Protein AF-A0A816IQQ2-F1 (afdb_monomer)

Organism: Brassica napus (NCBI:txid3708)

InterPro domains:
  IPR036388 Winged helix-like DNA-binding domain superfamily [G3DSA:1.10.10.10] (5-96)

Solvent-accessible surface area (backbone atoms only — not comparable to full-atom values): 14042 Å² total; per-residue (Å²): 132,63,56,65,66,45,49,81,72,44,55,70,71,54,43,52,55,51,39,57,53,39,51,54,67,79,79,44,77,40,50,39,48,59,54,34,60,49,44,29,69,76,68,70,42,55,68,69,57,44,50,50,48,53,51,50,40,30,76,53,64,54,33,44,78,42,81,36,79,88,59,98,82,63,94,53,90,44,68,38,28,30,35,35,45,52,62,68,52,33,52,50,24,43,53,55,40,53,67,73,32,91,49,75,93,70,32,65,52,43,85,41,78,31,52,68,64,53,62,60,80,91,57,68,68,76,92,74,94,59,86,36,57,35,41,37,20,39,39,82,40,34,37,33,38,41,35,55,46,64,56,45,66,54,62,61,48,62,32,71,45,53,64,31,27,36,42,37,41,39,45,75,33,95,62,57,18,38,50,40,59,54,64,35,61,36,60,24,81,47,29,26,35,43,34,40,27,28,28,29,40,50,51,82,48,52,80,62,48,70,40,91,52,53,78,43,63,44,70,39,79,52,47,74,49,74,71,78,86,62,49,72,74,46,63,77,71,65,60,84,71,81,80,78,80,77,79,79,127

Mean predicted aligned error: 10.33 Å

pLDDT: mean 75.27, std 18.59, range [23.41, 93.81]

Radius of gyration: 18.32 Å; Cα contacts (8 Å, |Δi|>4): 413; chains: 1; bounding box: 42×44×54 Å

Sequence (249 aa):
MDSIQSFDALPHNLSECFLDMGSFLKDQKIIASTINDLWSELHGKEKNICMNYLQELASHNLLKLLPLGKNKYEDGFFNEFLVTQDNISREFAIHQCEKESLSILQRKRLNLDIQENKFPNWCLNQTQPVTLNAYLFSISISTVLNLSSSTYALPNFIATMEKLKVVMIINHGFELTKLTNLSCLSLLPNLRRIRFEKVSITLYDIPKIHLKYLKKLSLWLCHVDGVPNELEDLEVMFLKLYRVYRKSK

Structure (mmCIF, N/CA/C/O backbone):
data_AF-A0A816IQQ2-F1
#
_entry.id   AF-A0A816IQQ2-F1
#
loop_
_atom_site.group_PDB
_atom_site.id
_atom_site.type_symbol
_atom_site.label_atom_id
_atom_site.label_alt_id
_atom_site.label_comp_id
_atom_site.label_asym_id
_atom_site.label_entity_id
_atom_site.label_seq_id
_atom_site.pdbx_PDB_ins_code
_atom_site.Cartn_x
_atom_site.Cartn_y
_atom_site.Cartn_z
_atom_site.occupancy
_atom_site.B_iso_or_equiv
_atom_site.auth_seq_id
_atom_site.auth_comp_id
_atom_site.auth_asym_id
_atom_site.auth_atom_id
_atom_site.pdbx_PDB_model_num
ATOM 1 N N . MET A 1 1 ? 22.367 7.405 -14.568 1.00 43.22 1 MET A N 1
ATOM 2 C CA . MET A 1 1 ? 21.699 7.890 -15.796 1.00 43.22 1 MET A CA 1
ATOM 3 C C . MET A 1 1 ? 20.842 6.798 -16.448 1.00 43.22 1 MET A C 1
ATOM 5 O O . MET A 1 1 ? 20.142 7.102 -17.402 1.00 43.22 1 MET A O 1
ATOM 9 N N . ASP A 1 2 ? 20.807 5.579 -15.888 1.00 61.12 2 ASP A N 1
ATOM 10 C CA . ASP A 1 2 ? 20.335 4.382 -16.605 1.00 61.12 2 ASP A CA 1
ATOM 11 C C . ASP A 1 2 ? 18.865 3.998 -16.345 1.00 61.12 2 ASP A C 1
ATOM 13 O O . ASP A 1 2 ? 18.251 3.329 -17.170 1.00 61.12 2 ASP A O 1
ATOM 17 N N . SER A 1 3 ? 18.254 4.442 -15.240 1.00 56.88 3 SER A N 1
ATOM 18 C CA . SER A 1 3 ? 16.872 4.063 -14.888 1.00 56.88 3 SER A CA 1
ATOM 19 C C . SER A 1 3 ? 15.807 4.690 -15.796 1.00 56.88 3 SER A C 1
ATOM 21 O O . SER A 1 3 ? 14.788 4.063 -16.069 1.00 56.88 3 SER A O 1
ATOM 23 N N . ILE A 1 4 ? 16.051 5.902 -16.307 1.00 60.97 4 ILE A N 1
ATOM 24 C CA . ILE A 1 4 ? 15.094 6.630 -17.157 1.00 60.97 4 ILE A CA 1
ATOM 25 C C . ILE A 1 4 ? 15.015 5.998 -18.555 1.00 60.97 4 ILE A C 1
ATOM 27 O O . ILE A 1 4 ? 13.919 5.733 -19.034 1.00 60.97 4 ILE A O 1
ATOM 31 N N . GLN A 1 5 ? 16.157 5.671 -19.175 1.00 62.34 5 GLN A N 1
ATOM 32 C CA . GLN A 1 5 ? 16.177 4.960 -20.464 1.00 62.34 5 GLN A CA 1
ATOM 33 C C . GLN A 1 5 ? 15.576 3.552 -20.357 1.00 62.34 5 GLN A C 1
ATOM 35 O O . GLN A 1 5 ? 14.948 3.071 -21.296 1.00 62.34 5 GLN A O 1
ATOM 40 N N . SER A 1 6 ? 15.739 2.908 -19.198 1.00 71.62 6 SER A N 1
ATOM 41 C CA . SER A 1 6 ? 15.136 1.607 -18.906 1.00 71.62 6 SER A CA 1
ATOM 42 C C . SER A 1 6 ? 13.602 1.670 -18.877 1.00 71.62 6 SER A C 1
ATOM 44 O O . SER A 1 6 ? 12.959 0.728 -19.328 1.00 71.62 6 SER A O 1
ATOM 46 N N . PHE A 1 7 ? 13.009 2.778 -18.408 1.00 83.69 7 PHE A N 1
ATOM 47 C CA . PHE A 1 7 ? 11.552 2.935 -18.305 1.00 83.69 7 PHE A CA 1
ATOM 48 C C . PHE A 1 7 ? 10.850 3.059 -19.664 1.00 83.69 7 PHE A C 1
ATOM 50 O O . PHE A 1 7 ? 9.833 2.402 -19.881 1.00 83.69 7 PHE A O 1
ATOM 57 N N . ASP A 1 8 ? 11.387 3.861 -20.586 1.00 82.94 8 ASP A N 1
ATOM 58 C CA . ASP A 1 8 ? 10.757 4.097 -21.898 1.00 82.94 8 ASP A CA 1
ATOM 59 C C . ASP A 1 8 ? 10.714 2.830 -22.772 1.00 82.94 8 ASP A C 1
ATOM 61 O O . ASP A 1 8 ? 9.902 2.725 -23.692 1.00 82.94 8 ASP A O 1
ATOM 65 N N . ALA A 1 9 ? 11.571 1.849 -22.473 1.00 87.31 9 ALA A N 1
ATOM 66 C CA . ALA A 1 9 ? 11.609 0.553 -23.141 1.00 87.31 9 ALA A CA 1
ATOM 67 C C . ALA A 1 9 ? 10.644 -0.486 -22.536 1.00 87.31 9 ALA A C 1
ATOM 69 O O . ALA A 1 9 ? 10.501 -1.577 -23.095 1.00 87.31 9 ALA A O 1
ATOM 70 N N . LEU A 1 10 ? 9.995 -0.192 -21.401 1.00 91.06 10 LEU A N 1
ATOM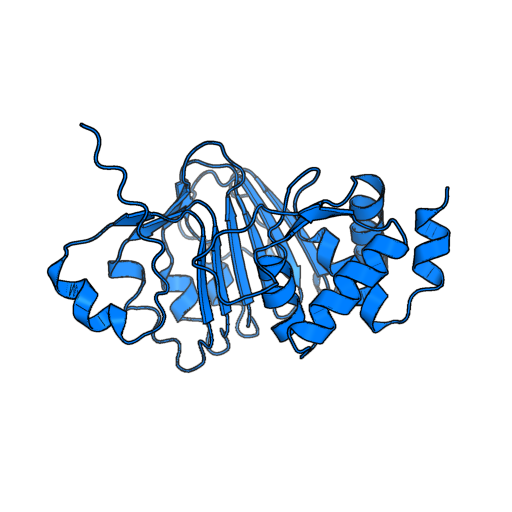 71 C CA . LEU A 1 10 ? 9.130 -1.161 -20.729 1.00 91.06 10 LEU A CA 1
ATOM 72 C C . LEU A 1 10 ? 7.816 -1.367 -21.494 1.00 91.06 10 LEU A C 1
ATOM 74 O O . LEU A 1 10 ? 7.194 -0.406 -21.957 1.00 91.06 10 LEU A O 1
ATOM 78 N N . PRO A 1 11 ? 7.295 -2.605 -21.535 1.00 92.69 11 PRO A N 1
ATOM 79 C CA . PRO A 1 11 ? 5.921 -2.848 -21.943 1.00 92.69 11 PRO A CA 1
ATOM 80 C C . PRO A 1 11 ? 4.934 -2.066 -21.067 1.00 92.69 11 PRO A C 1
ATOM 82 O O . PRO A 1 11 ? 5.102 -1.989 -19.851 1.00 92.69 11 PRO A O 1
ATOM 85 N N . HIS A 1 12 ? 3.836 -1.590 -21.660 1.00 90.50 12 HIS A N 1
ATOM 86 C CA . HIS A 1 12 ? 2.826 -0.768 -20.974 1.00 90.50 12 HIS A CA 1
ATOM 87 C C . HIS A 1 12 ? 2.345 -1.344 -19.624 1.00 90.50 12 HIS A C 1
ATOM 89 O O . HIS A 1 12 ? 2.154 -0.621 -18.653 1.00 90.50 12 HIS A O 1
ATOM 95 N N . ASN A 1 13 ? 2.139 -2.661 -19.521 1.00 91.19 13 ASN A N 1
ATOM 96 C CA . ASN A 1 13 ? 1.696 -3.258 -18.254 1.00 91.19 13 ASN A CA 1
ATOM 97 C C . ASN A 1 13 ? 2.769 -3.175 -17.160 1.00 91.19 13 ASN A C 1
ATOM 99 O O . ASN A 1 13 ? 2.442 -3.008 -15.988 1.00 91.19 13 ASN A O 1
ATOM 103 N N . LEU A 1 14 ? 4.036 -3.305 -17.546 1.00 92.88 14 LEU A N 1
ATOM 104 C CA . LEU A 1 14 ? 5.165 -3.258 -16.631 1.00 92.88 14 LEU A CA 1
ATOM 105 C C . LEU A 1 14 ? 5.455 -1.819 -16.196 1.00 92.88 14 LEU A C 1
ATOM 107 O O . LEU A 1 14 ? 5.707 -1.585 -15.014 1.00 92.88 14 LEU A O 1
ATOM 111 N N . SER A 1 15 ? 5.336 -0.854 -17.116 1.00 92.69 15 SER A N 1
ATOM 112 C CA . SER A 1 15 ? 5.428 0.571 -16.786 1.00 92.69 15 SER A CA 1
ATOM 113 C C . SER A 1 15 ? 4.330 0.980 -15.804 1.00 92.69 15 SER A C 1
ATOM 115 O O . SER A 1 15 ? 4.616 1.638 -14.813 1.00 92.69 15 SER A O 1
ATOM 117 N N . GLU A 1 16 ? 3.091 0.526 -16.008 1.00 91.88 16 GLU A N 1
ATOM 118 C CA . GLU A 1 16 ? 1.977 0.781 -15.087 1.00 91.88 16 GLU A CA 1
ATOM 119 C C . GLU A 1 16 ? 2.224 0.201 -13.686 1.00 91.88 16 GLU A C 1
ATOM 121 O O . GLU A 1 16 ? 1.999 0.884 -12.687 1.00 91.88 16 GLU A O 1
ATOM 126 N N . CYS A 1 17 ? 2.744 -1.027 -13.603 1.00 92.81 17 CYS A N 1
ATOM 127 C CA . CYS A 1 17 ? 3.151 -1.639 -12.339 1.00 92.81 17 CYS A CA 1
ATOM 128 C C . CYS A 1 17 ? 4.279 -0.858 -11.650 1.00 92.81 17 CYS A C 1
ATOM 130 O O . CYS A 1 17 ? 4.237 -0.666 -10.435 1.00 92.81 17 CYS A O 1
ATOM 132 N N . PHE A 1 18 ? 5.261 -0.367 -12.408 1.00 93.38 18 PHE A N 1
ATOM 133 C CA . PHE A 1 18 ? 6.312 0.495 -11.873 1.00 93.38 18 PHE A CA 1
ATOM 134 C C . PHE A 1 18 ? 5.756 1.817 -11.328 1.00 93.38 18 PHE A C 1
ATOM 136 O O . PHE A 1 18 ? 6.143 2.230 -10.237 1.00 93.38 18 PHE A O 1
ATOM 143 N N . LEU A 1 19 ? 4.820 2.461 -12.034 1.00 92.00 19 LEU A N 1
ATOM 144 C CA . LEU A 1 19 ? 4.195 3.704 -11.570 1.00 92.00 19 LEU A CA 1
ATOM 145 C C . LEU A 1 19 ? 3.432 3.510 -10.252 1.00 92.00 19 LEU A C 1
ATOM 147 O O . LEU A 1 19 ? 3.486 4.374 -9.376 1.00 92.00 19 LEU A O 1
ATOM 151 N N . ASP A 1 20 ? 2.792 2.353 -10.061 1.00 91.56 20 ASP A N 1
ATOM 152 C CA . ASP A 1 20 ? 2.120 2.018 -8.798 1.00 91.56 20 ASP A CA 1
ATOM 153 C C . ASP A 1 20 ? 3.091 1.948 -7.606 1.00 91.56 20 ASP A C 1
ATOM 155 O O . ASP A 1 20 ? 2.672 2.147 -6.465 1.00 91.56 20 ASP A O 1
ATOM 159 N N . MET A 1 21 ? 4.390 1.713 -7.832 1.00 90.50 21 MET A N 1
ATOM 160 C CA . MET A 1 21 ? 5.393 1.688 -6.757 1.00 90.50 21 MET A CA 1
ATOM 161 C C . MET A 1 21 ? 5.592 3.058 -6.097 1.00 90.50 21 MET A C 1
ATOM 163 O O . MET A 1 21 ? 5.989 3.116 -4.933 1.00 90.50 21 MET A O 1
ATOM 167 N N . GLY A 1 22 ? 5.209 4.149 -6.775 1.00 89.62 22 GLY A N 1
ATOM 168 C CA . GLY A 1 22 ? 5.160 5.493 -6.189 1.00 89.62 22 GLY A CA 1
ATOM 169 C C . GLY A 1 22 ? 4.252 5.603 -4.953 1.00 89.62 22 GLY A C 1
ATOM 170 O O . GLY A 1 22 ? 4.401 6.541 -4.174 1.00 89.62 22 GLY A O 1
ATOM 171 N N . SER A 1 23 ? 3.368 4.619 -4.730 1.00 86.69 23 SER A N 1
ATOM 172 C CA . SER A 1 23 ? 2.465 4.533 -3.570 1.00 86.69 23 SER A CA 1
ATOM 173 C C . SER A 1 23 ? 3.143 4.331 -2.227 1.00 86.69 23 SER A C 1
ATOM 175 O O . SER A 1 23 ? 2.544 4.588 -1.179 1.00 86.69 23 SER A O 1
ATOM 177 N N . PHE A 1 24 ? 4.360 3.804 -2.237 1.00 88.44 24 PHE A N 1
ATOM 178 C CA . PHE A 1 24 ? 5.056 3.417 -1.024 1.00 88.44 24 PHE A CA 1
ATOM 179 C C . PHE A 1 24 ? 6.040 4.507 -0.605 1.00 88.44 24 PHE A C 1
ATOM 181 O O . PHE A 1 24 ? 6.554 5.267 -1.428 1.00 88.44 24 PHE A O 1
ATOM 188 N N . LEU A 1 25 ? 6.285 4.618 0.701 1.00 84.31 25 LEU A N 1
ATOM 189 C CA . LEU A 1 25 ? 7.212 5.618 1.224 1.00 84.31 25 LEU A CA 1
ATOM 190 C C . LEU A 1 25 ? 8.655 5.338 0.788 1.00 84.31 25 LEU A C 1
ATOM 192 O O . LEU A 1 25 ? 9.067 4.197 0.570 1.00 84.31 25 LEU A O 1
ATOM 196 N N . LYS A 1 26 ? 9.435 6.419 0.726 1.00 82.81 26 LYS A N 1
ATOM 197 C CA . LYS A 1 26 ? 10.875 6.385 0.479 1.00 82.81 26 LYS A CA 1
ATOM 198 C C . LYS A 1 26 ? 11.587 5.454 1.474 1.00 82.81 26 LYS A C 1
ATOM 200 O O . LYS A 1 26 ? 11.280 5.457 2.667 1.00 82.81 26 LYS A O 1
ATOM 205 N N . ASP A 1 27 ? 12.563 4.705 0.959 1.00 77.06 27 ASP A N 1
ATOM 206 C CA . ASP A 1 27 ? 13.474 3.831 1.713 1.00 77.06 27 ASP A CA 1
ATOM 207 C C . ASP A 1 27 ? 12.781 2.727 2.536 1.00 77.06 27 ASP A C 1
ATOM 209 O O . ASP A 1 27 ? 13.387 2.136 3.433 1.00 77.06 27 ASP A O 1
ATOM 213 N N . GLN A 1 28 ? 11.523 2.402 2.219 1.00 83.62 28 GLN A N 1
ATOM 214 C CA . GLN A 1 28 ? 10.794 1.332 2.893 1.00 83.62 28 GLN A CA 1
ATOM 215 C C . GLN A 1 28 ? 11.001 -0.029 2.234 1.00 83.62 28 GLN A C 1
ATOM 217 O O . GLN A 1 28 ? 11.148 -0.164 1.017 1.00 83.62 28 GLN A O 1
ATOM 222 N N . LYS A 1 29 ? 10.987 -1.062 3.080 1.00 88.00 29 LYS A N 1
ATOM 223 C CA . LYS A 1 29 ? 10.991 -2.468 2.672 1.00 88.00 29 LYS A CA 1
ATOM 224 C C . LYS A 1 29 ? 9.553 -2.962 2.650 1.00 88.00 29 LYS A C 1
ATOM 226 O O . LYS A 1 29 ? 8.927 -3.083 3.698 1.00 88.00 29 LYS A O 1
ATOM 231 N N . ILE A 1 30 ? 9.050 -3.259 1.463 1.00 89.19 30 ILE A N 1
ATOM 232 C CA . ILE A 1 30 ? 7.671 -3.693 1.246 1.00 89.19 30 ILE A CA 1
ATOM 233 C C . ILE A 1 30 ? 7.676 -5.204 1.067 1.00 89.19 30 ILE A C 1
ATOM 235 O O . ILE A 1 30 ? 8.513 -5.738 0.348 1.00 89.19 30 ILE A O 1
ATOM 239 N N . ILE A 1 31 ? 6.748 -5.923 1.679 1.00 87.75 31 ILE A N 1
ATOM 240 C CA . ILE A 1 31 ? 6.637 -7.366 1.440 1.00 87.75 31 ILE A CA 1
ATOM 241 C C . ILE A 1 31 ? 6.068 -7.578 0.036 1.00 87.75 31 ILE A C 1
ATOM 243 O O . ILE A 1 31 ? 5.077 -6.951 -0.332 1.00 87.75 31 ILE A O 1
ATOM 247 N N . ALA A 1 32 ? 6.653 -8.473 -0.762 1.00 89.56 32 ALA A N 1
ATOM 248 C CA . ALA A 1 32 ? 6.209 -8.687 -2.144 1.00 89.56 32 ALA A CA 1
ATOM 249 C C . ALA A 1 32 ? 4.724 -9.094 -2.235 1.00 89.56 32 ALA A C 1
ATOM 251 O O . ALA A 1 32 ? 4.024 -8.706 -3.172 1.00 89.56 32 ALA A O 1
ATOM 252 N N . SER A 1 33 ? 4.191 -9.793 -1.225 1.00 87.00 33 SER A N 1
ATOM 253 C CA . SER A 1 33 ? 2.758 -10.103 -1.149 1.00 87.00 33 SER A CA 1
ATOM 254 C C . SER A 1 33 ? 1.852 -8.869 -1.042 1.00 87.00 33 SER A C 1
ATOM 256 O O . SER A 1 33 ? 0.726 -8.923 -1.537 1.00 87.00 33 SER A O 1
ATOM 258 N N . THR A 1 34 ? 2.335 -7.758 -0.477 1.00 89.25 34 THR A N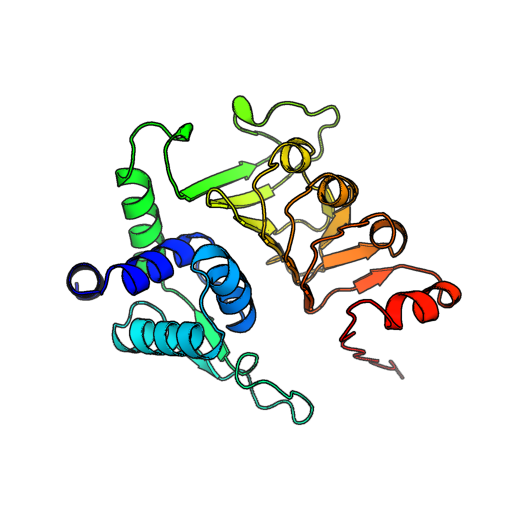 1
ATOM 259 C CA . THR A 1 34 ? 1.646 -6.456 -0.457 1.00 89.25 34 THR A CA 1
ATOM 260 C C . THR A 1 34 ? 1.474 -5.924 -1.875 1.00 89.25 34 THR A C 1
ATOM 262 O O . THR A 1 34 ? 0.369 -5.572 -2.273 1.00 89.25 34 THR A O 1
ATOM 265 N N . ILE A 1 35 ? 2.533 -5.947 -2.685 1.00 91.62 35 ILE A N 1
ATOM 266 C CA . ILE A 1 35 ? 2.490 -5.470 -4.076 1.00 91.62 35 ILE A CA 1
ATOM 267 C C . ILE A 1 35 ? 1.621 -6.390 -4.939 1.00 91.62 35 ILE A C 1
ATOM 269 O O . ILE A 1 35 ? 0.795 -5.918 -5.717 1.00 91.62 35 ILE A O 1
ATOM 273 N N . ASN A 1 36 ? 1.714 -7.706 -4.740 1.00 89.38 36 ASN A N 1
ATOM 274 C CA . ASN A 1 36 ? 0.866 -8.668 -5.446 1.00 89.38 36 ASN A CA 1
ATOM 275 C C . ASN A 1 36 ? -0.623 -8.462 -5.143 1.00 89.38 36 ASN A C 1
ATOM 277 O O . ASN A 1 36 ? -1.455 -8.533 -6.047 1.00 89.38 36 ASN A O 1
ATOM 281 N N . ASP A 1 37 ? -0.982 -8.203 -3.882 1.00 87.31 37 ASP A N 1
ATOM 282 C CA . ASP A 1 37 ? -2.369 -7.908 -3.519 1.00 87.31 37 ASP A CA 1
ATOM 283 C C . ASP A 1 37 ? -2.878 -6.641 -4.220 1.00 87.31 37 ASP A C 1
ATOM 285 O O . ASP A 1 37 ? -4.032 -6.618 -4.649 1.00 87.31 37 ASP A O 1
ATOM 289 N N . LEU A 1 38 ? -2.016 -5.636 -4.399 1.00 90.19 38 LEU A N 1
ATOM 290 C CA . LEU A 1 38 ? -2.335 -4.394 -5.101 1.00 90.19 38 LEU A CA 1
ATOM 291 C C . LEU A 1 38 ? -2.541 -4.653 -6.600 1.00 90.19 38 LEU A C 1
ATOM 293 O O . LEU A 1 38 ? -3.628 -4.422 -7.133 1.00 90.19 38 LEU A O 1
ATOM 297 N N . TRP A 1 39 ? -1.532 -5.206 -7.275 1.00 91.69 39 TRP A N 1
ATOM 298 C CA . TRP A 1 39 ? -1.558 -5.431 -8.723 1.00 91.69 39 TRP A CA 1
ATOM 299 C C . TRP A 1 39 ? -2.609 -6.451 -9.160 1.00 91.69 39 TRP A C 1
ATOM 301 O O . TRP A 1 39 ? -3.171 -6.316 -10.248 1.00 91.69 39 TRP A O 1
ATOM 311 N N . SER A 1 40 ? -2.935 -7.434 -8.316 1.00 88.69 40 SER A N 1
ATOM 312 C CA . SER A 1 40 ? -3.954 -8.433 -8.653 1.00 88.69 40 SER A CA 1
ATOM 313 C C . SER A 1 40 ? -5.345 -7.832 -8.866 1.00 88.69 40 SER A C 1
ATOM 315 O O . SER A 1 40 ? -6.074 -8.286 -9.745 1.00 88.69 40 SER A O 1
ATOM 317 N N . GLU A 1 41 ? -5.718 -6.784 -8.122 1.00 88.94 41 GLU A N 1
ATOM 318 C CA . GLU A 1 41 ? -7.009 -6.106 -8.313 1.00 88.94 41 GLU A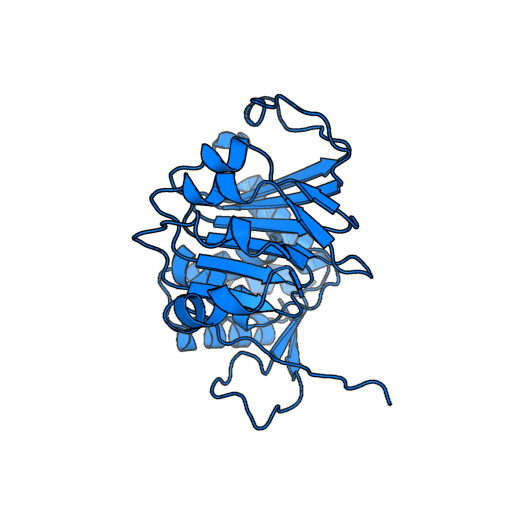 CA 1
ATOM 319 C C . GLU A 1 41 ? -6.922 -4.922 -9.277 1.00 88.94 41 GLU A C 1
ATOM 321 O O . GLU A 1 41 ? -7.903 -4.657 -9.973 1.00 88.94 41 GLU A O 1
ATOM 326 N N . LEU A 1 42 ? -5.780 -4.224 -9.339 1.00 86.56 42 LEU A N 1
ATOM 327 C CA . LEU A 1 42 ? -5.583 -3.111 -10.274 1.00 86.56 42 LEU A CA 1
ATOM 328 C C . LEU A 1 42 ? -5.539 -3.575 -11.726 1.00 86.56 42 LEU A C 1
ATOM 330 O O . LEU A 1 42 ? -6.212 -3.008 -12.585 1.00 86.56 42 LEU A O 1
ATOM 334 N N . HIS A 1 43 ? -4.767 -4.629 -11.976 1.00 88.12 43 HIS A N 1
ATOM 335 C CA . HIS A 1 43 ? -4.418 -5.083 -13.322 1.00 88.12 43 HIS A CA 1
ATOM 336 C C . HIS A 1 43 ? -5.031 -6.443 -13.664 1.00 88.12 43 HIS A C 1
ATOM 338 O O . HIS A 1 43 ? -4.781 -6.976 -14.747 1.00 88.12 43 HIS A O 1
ATOM 344 N N . GLY A 1 44 ? -5.811 -7.027 -12.744 1.00 85.38 44 GLY A N 1
ATOM 345 C CA . GLY A 1 44 ? -6.447 -8.334 -12.927 1.00 85.38 44 GLY A CA 1
ATOM 346 C C . GLY A 1 44 ? -5.440 -9.468 -13.114 1.00 85.38 44 GLY A C 1
ATOM 347 O O . GLY A 1 44 ? -5.730 -10.429 -13.823 1.00 85.38 44 GLY A O 1
ATOM 348 N N . LYS A 1 45 ? -4.228 -9.327 -12.562 1.00 83.25 45 LYS A N 1
ATOM 349 C CA . LYS A 1 45 ? -3.128 -10.270 -12.787 1.00 83.25 45 LYS A CA 1
ATOM 350 C C . LYS A 1 45 ? -3.079 -11.349 -11.717 1.00 83.25 45 LYS A C 1
ATOM 352 O O . LYS A 1 45 ? -3.298 -11.105 -10.531 1.00 83.25 45 LYS A O 1
ATOM 357 N N . GLU A 1 46 ? -2.744 -12.554 -12.154 1.00 85.69 46 GLU A N 1
ATOM 358 C CA . GLU A 1 46 ? -2.458 -13.667 -11.261 1.00 85.69 46 GLU A CA 1
ATOM 359 C C . GLU A 1 46 ? -1.135 -13.452 -10.507 1.00 85.69 46 GLU A C 1
ATOM 361 O O . GLU A 1 46 ? -0.277 -12.657 -10.903 1.00 85.69 46 GLU A O 1
ATOM 366 N N . LYS A 1 47 ? -0.965 -14.163 -9.386 1.00 80.75 47 LYS A N 1
ATOM 367 C CA . LYS A 1 47 ? 0.190 -13.987 -8.487 1.00 80.75 47 LYS A CA 1
ATOM 368 C C . LYS A 1 47 ? 1.532 -14.299 -9.163 1.00 80.75 47 LYS A C 1
ATOM 370 O O . LYS A 1 47 ? 2.505 -13.592 -8.925 1.00 80.75 47 LYS A O 1
ATOM 375 N N . ASN A 1 48 ? 1.575 -15.336 -10.000 1.00 83.75 48 ASN A N 1
ATOM 376 C CA . ASN A 1 48 ? 2.743 -15.705 -10.811 1.00 83.75 48 ASN A CA 1
ATOM 377 C C . ASN A 1 48 ? 3.155 -14.564 -11.758 1.00 83.75 48 ASN A C 1
ATOM 379 O O . ASN A 1 48 ? 4.328 -14.214 -11.813 1.00 83.75 48 ASN A O 1
ATOM 383 N N . ILE A 1 49 ? 2.191 -13.929 -12.428 1.00 88.19 49 ILE A N 1
ATOM 384 C CA . ILE A 1 49 ? 2.433 -12.804 -13.335 1.00 88.19 49 ILE A CA 1
ATOM 385 C C . ILE A 1 49 ? 2.976 -11.604 -12.556 1.00 88.19 49 ILE A C 1
ATOM 387 O O . ILE A 1 49 ? 3.948 -10.991 -12.985 1.00 88.19 49 ILE A O 1
ATOM 391 N N . CYS A 1 50 ? 2.399 -11.295 -11.390 1.00 90.19 50 CYS A N 1
ATOM 392 C CA . CYS A 1 50 ? 2.876 -10.185 -10.560 1.00 90.19 50 CYS A CA 1
ATOM 393 C C . CYS A 1 50 ? 4.333 -10.392 -10.115 1.00 90.19 50 CYS A C 1
ATOM 395 O O . CYS A 1 50 ? 5.124 -9.454 -10.124 1.00 90.19 50 CYS A O 1
ATOM 397 N N . MET A 1 51 ? 4.714 -11.628 -9.786 1.00 88.19 51 MET A N 1
ATOM 398 C CA . MET A 1 51 ? 6.096 -11.938 -9.422 1.00 88.19 51 MET A CA 1
ATOM 399 C C . MET A 1 51 ? 7.056 -11.852 -10.607 1.00 88.19 51 MET A C 1
ATOM 401 O O . MET A 1 51 ? 8.162 -11.343 -10.443 1.00 88.19 51 MET A O 1
ATOM 405 N N . ASN A 1 52 ? 6.633 -12.281 -11.797 1.00 91.69 52 ASN A N 1
ATOM 406 C CA . ASN A 1 52 ? 7.432 -12.098 -13.008 1.00 91.69 52 ASN A CA 1
ATOM 407 C C . ASN A 1 52 ? 7.689 -10.607 -13.261 1.00 91.69 52 ASN A C 1
ATOM 409 O O . ASN A 1 52 ? 8.826 -10.228 -13.510 1.00 91.69 52 ASN A O 1
ATOM 413 N N . TYR A 1 53 ? 6.679 -9.748 -13.089 1.00 93.81 53 TYR A N 1
ATOM 414 C CA . TYR A 1 53 ? 6.862 -8.298 -13.191 1.00 93.81 53 TYR A CA 1
ATOM 415 C C . TYR A 1 53 ? 7.822 -7.747 -12.134 1.00 93.81 53 TYR A C 1
ATOM 417 O O . TYR A 1 53 ? 8.669 -6.922 -12.458 1.00 93.81 53 TYR A O 1
ATOM 425 N N . LEU A 1 54 ? 7.750 -8.216 -10.883 1.00 93.25 54 LEU A N 1
ATOM 426 C CA . LEU A 1 54 ? 8.724 -7.835 -9.854 1.00 93.25 54 LEU A CA 1
ATOM 427 C C . LEU A 1 54 ? 10.156 -8.216 -10.256 1.00 93.25 54 LEU A C 1
ATOM 429 O O . LEU A 1 54 ? 11.071 -7.414 -10.084 1.00 93.25 54 LEU A O 1
ATOM 433 N N . GLN A 1 55 ? 10.359 -9.420 -10.795 1.00 92.50 55 GLN A N 1
ATOM 434 C CA . GLN A 1 55 ? 11.670 -9.881 -11.266 1.00 92.50 55 GLN A CA 1
ATOM 435 C C . GLN A 1 55 ? 12.159 -9.083 -12.476 1.00 92.50 55 GLN A C 1
ATOM 437 O O . GLN A 1 55 ? 13.331 -8.719 -12.536 1.00 92.50 55 GLN A O 1
ATOM 442 N N . GLU A 1 56 ? 11.267 -8.772 -13.412 1.00 93.62 56 GLU A N 1
ATOM 443 C CA . GLU A 1 56 ? 11.579 -7.992 -14.606 1.00 93.62 56 GLU A CA 1
ATOM 444 C C . GLU A 1 56 ? 11.973 -6.560 -14.222 1.00 93.62 56 GLU A C 1
ATOM 446 O O . GLU A 1 56 ? 13.073 -6.121 -14.556 1.00 93.62 56 GLU A O 1
ATOM 451 N N . LEU A 1 57 ? 11.181 -5.872 -13.390 1.00 93.62 57 LEU A N 1
ATOM 452 C CA . LEU A 1 57 ? 11.542 -4.553 -12.850 1.00 93.62 57 LEU A CA 1
ATOM 453 C C . LEU A 1 57 ? 12.878 -4.577 -12.093 1.00 93.62 57 LEU A C 1
ATOM 455 O O . LEU A 1 57 ? 13.661 -3.629 -12.196 1.00 93.62 57 LEU A O 1
ATOM 459 N N . ALA A 1 58 ? 13.164 -5.655 -11.356 1.00 92.44 58 ALA A N 1
ATOM 460 C CA . ALA A 1 58 ? 14.452 -5.832 -10.688 1.00 92.44 58 ALA A CA 1
ATOM 461 C C . ALA A 1 58 ? 15.607 -5.967 -11.690 1.00 92.44 58 ALA A C 1
ATOM 463 O O . ALA A 1 58 ? 16.656 -5.356 -11.497 1.00 92.44 58 ALA A O 1
ATOM 464 N N . SER A 1 59 ? 15.413 -6.723 -12.775 1.00 92.19 59 SER A N 1
ATOM 465 C CA . SER A 1 59 ? 16.414 -6.889 -13.840 1.00 92.19 59 SER A CA 1
ATOM 466 C C . SER A 1 59 ? 16.713 -5.578 -14.577 1.00 92.19 59 SER A C 1
ATOM 468 O O . SER A 1 59 ? 17.840 -5.348 -15.009 1.00 92.19 59 SER A O 1
ATOM 470 N N . HIS A 1 60 ? 15.726 -4.680 -14.619 1.00 90.25 60 HIS A N 1
ATOM 471 C CA . HIS A 1 60 ? 15.828 -3.322 -15.151 1.00 90.25 60 HIS A CA 1
ATOM 472 C C . HIS A 1 60 ? 16.410 -2.302 -14.155 1.00 90.25 60 HIS A C 1
ATOM 474 O O . HIS A 1 60 ? 16.490 -1.117 -14.483 1.00 90.25 60 HIS A O 1
ATOM 480 N N . ASN A 1 61 ? 16.824 -2.741 -12.958 1.00 89.00 61 ASN A N 1
ATOM 481 C CA . ASN A 1 61 ? 17.322 -1.907 -11.855 1.00 89.00 61 ASN A CA 1
ATOM 482 C C . ASN A 1 61 ? 16.330 -0.833 -11.368 1.00 89.00 61 ASN A C 1
ATOM 484 O O . ASN A 1 61 ? 16.742 0.179 -10.807 1.00 89.00 61 ASN A O 1
ATOM 488 N N . LEU A 1 62 ? 15.026 -1.048 -11.561 1.00 90.25 62 LEU A N 1
ATOM 489 C CA . LEU A 1 62 ? 13.967 -0.112 -11.152 1.00 90.25 62 LEU A CA 1
ATOM 490 C C . LEU A 1 62 ? 13.489 -0.340 -9.711 1.00 90.25 62 LEU A C 1
ATOM 492 O O . LEU A 1 62 ? 12.837 0.514 -9.110 1.00 90.25 62 LEU A O 1
ATOM 496 N N . LEU A 1 63 ? 13.807 -1.511 -9.163 1.00 92.06 63 LEU A N 1
ATOM 497 C CA . LEU A 1 63 ? 13.634 -1.893 -7.768 1.00 92.06 63 LEU A CA 1
ATOM 498 C C . LEU A 1 63 ? 14.660 -2.976 -7.414 1.00 92.06 63 LEU A C 1
ATOM 500 O O . LEU A 1 63 ? 15.377 -3.481 -8.277 1.00 92.06 63 LEU A O 1
ATOM 504 N N . LYS A 1 64 ? 14.721 -3.371 -6.144 1.00 92.12 64 LYS A N 1
ATOM 505 C CA . LYS A 1 64 ? 15.523 -4.509 -5.681 1.00 92.12 64 LYS A CA 1
ATOM 506 C C . LYS A 1 64 ? 14.646 -5.503 -4.939 1.00 92.12 64 LYS A C 1
ATOM 508 O O . LYS A 1 64 ? 13.804 -5.106 -4.133 1.00 92.12 64 LYS A O 1
ATOM 513 N N . LEU A 1 65 ? 14.899 -6.785 -5.185 1.00 91.38 65 LEU A N 1
ATOM 514 C CA . LEU A 1 65 ? 14.306 -7.901 -4.457 1.00 91.38 65 LEU A CA 1
ATOM 515 C C . LEU A 1 65 ? 15.330 -8.455 -3.469 1.00 91.38 65 LEU A C 1
ATOM 517 O O . LEU A 1 65 ? 16.446 -8.809 -3.842 1.00 91.38 65 LEU A O 1
ATOM 521 N N . LEU A 1 66 ? 14.945 -8.523 -2.203 1.00 89.44 66 LEU A N 1
ATOM 522 C CA . LEU A 1 66 ? 15.759 -9.017 -1.102 1.00 89.44 66 LEU A CA 1
ATOM 523 C C . LEU A 1 66 ? 15.072 -10.249 -0.508 1.00 89.44 66 LEU A C 1
ATOM 525 O O . LEU A 1 66 ? 13.911 -10.137 -0.119 1.00 89.44 66 LEU A O 1
ATOM 529 N N . PRO A 1 67 ? 15.740 -11.404 -0.393 1.00 84.12 67 PRO A N 1
ATOM 530 C CA . PRO A 1 67 ? 15.140 -12.574 0.234 1.00 84.12 67 PRO A CA 1
ATOM 531 C C . PRO A 1 67 ? 14.766 -12.299 1.699 1.00 84.12 67 PRO A C 1
ATOM 533 O O . PRO A 1 67 ? 15.605 -11.896 2.507 1.00 84.12 67 PRO A O 1
ATOM 536 N N . LEU A 1 68 ? 13.510 -12.544 2.049 1.00 73.12 68 LEU A N 1
ATOM 537 C CA . LEU A 1 68 ? 13.022 -12.699 3.410 1.00 73.12 68 LEU A CA 1
ATOM 538 C C . LEU A 1 68 ? 13.227 -14.180 3.770 1.00 73.12 68 LEU A C 1
ATOM 540 O O . LEU A 1 68 ? 12.719 -15.060 3.082 1.00 73.12 68 LEU A O 1
ATOM 544 N N . GLY A 1 69 ? 14.061 -14.471 4.773 1.00 62.06 69 GLY A N 1
ATOM 545 C CA . GLY A 1 69 ? 14.503 -15.839 5.081 1.00 62.06 69 GLY A CA 1
ATOM 546 C C . GLY A 1 69 ? 13.363 -16.869 5.187 1.00 62.06 69 GLY A C 1
ATOM 547 O O . GLY A 1 69 ? 12.257 -16.543 5.607 1.00 62.06 69 GLY A O 1
ATOM 548 N N . LYS A 1 70 ? 13.646 -18.130 4.821 1.00 53.84 70 LYS A N 1
ATOM 549 C CA . LYS A 1 70 ? 12.653 -19.217 4.740 1.00 53.84 70 LYS A CA 1
ATOM 550 C C . LYS A 1 70 ? 11.953 -19.468 6.082 1.00 53.84 70 LYS A C 1
ATOM 552 O O . LYS A 1 70 ? 12.554 -20.052 6.986 1.00 53.84 70 LYS A O 1
ATOM 557 N N . ASN A 1 71 ? 10.663 -19.156 6.180 1.00 49.78 71 ASN A N 1
ATOM 558 C CA . ASN A 1 71 ? 9.812 -19.700 7.234 1.00 49.78 71 ASN A CA 1
ATOM 559 C C . ASN A 1 71 ? 9.245 -21.048 6.776 1.00 49.78 71 ASN A C 1
ATOM 561 O O . ASN A 1 71 ? 8.454 -21.120 5.843 1.00 49.78 71 ASN A O 1
ATOM 565 N N . LYS A 1 72 ? 9.622 -22.133 7.465 1.00 41.84 72 LYS A N 1
ATOM 566 C CA . LYS A 1 72 ? 9.223 -23.526 7.158 1.00 41.84 72 LYS A CA 1
ATOM 567 C C . LYS A 1 72 ? 7.706 -23.808 7.235 1.00 41.84 72 LYS A C 1
ATOM 569 O O . LYS A 1 72 ? 7.298 -24.938 7.000 1.00 41.84 72 LYS A O 1
ATOM 574 N N . TYR A 1 73 ? 6.896 -22.808 7.578 1.00 50.06 73 TYR A N 1
ATOM 575 C CA . TYR A 1 73 ? 5.441 -22.899 7.740 1.00 50.06 73 TYR A CA 1
ATOM 576 C C . TYR A 1 73 ? 4.662 -22.149 6.650 1.00 50.06 73 TYR A C 1
ATOM 578 O O . TYR A 1 73 ? 3.434 -22.091 6.708 1.00 50.06 73 TYR A O 1
ATOM 586 N N . GLU A 1 74 ? 5.346 -21.540 5.679 1.00 48.97 74 GLU A N 1
ATOM 587 C CA . GLU A 1 74 ? 4.693 -20.747 4.642 1.00 48.97 74 GLU A CA 1
ATOM 588 C C . GLU A 1 74 ? 4.542 -21.539 3.350 1.00 48.97 74 GLU A C 1
ATOM 590 O O . GLU A 1 74 ? 5.479 -21.731 2.583 1.00 48.97 74 GLU A O 1
ATOM 595 N N . ASP A 1 75 ? 3.309 -21.956 3.092 1.00 42.50 75 ASP A N 1
ATOM 596 C CA . ASP A 1 75 ? 2.877 -22.314 1.752 1.00 42.50 75 ASP A CA 1
ATOM 597 C C . ASP A 1 75 ? 2.636 -21.008 0.971 1.00 42.50 75 ASP A C 1
ATOM 599 O O . ASP A 1 75 ? 1.563 -20.390 1.050 1.00 42.50 75 ASP A O 1
ATOM 603 N N . GLY A 1 76 ? 3.689 -20.501 0.321 1.00 50.03 76 GLY A N 1
ATOM 604 C CA . GLY A 1 76 ? 3.599 -19.355 -0.581 1.00 50.03 76 GLY A CA 1
ATOM 605 C C . GLY A 1 76 ? 4.922 -18.637 -0.846 1.00 50.03 76 GLY A C 1
ATOM 606 O O . GLY A 1 76 ? 5.271 -17.719 -0.109 1.00 50.03 76 GLY A O 1
ATOM 607 N N . PHE A 1 77 ? 5.540 -18.944 -1.991 1.00 48.75 77 PHE A N 1
ATOM 608 C CA . PHE A 1 77 ? 6.734 -18.328 -2.608 1.00 48.75 77 PHE A CA 1
ATOM 609 C C . PHE A 1 77 ? 6.848 -16.778 -2.571 1.00 48.75 77 PHE A C 1
ATOM 611 O O . PHE A 1 77 ? 7.882 -16.225 -2.927 1.00 48.75 77 PHE A O 1
ATOM 618 N N . PHE A 1 78 ? 5.799 -16.040 -2.188 1.00 52.56 78 PHE A N 1
ATOM 619 C CA . PHE A 1 78 ? 5.705 -14.577 -2.319 1.00 52.56 78 PHE A CA 1
ATOM 620 C C . PHE A 1 78 ? 5.906 -13.794 -1.016 1.00 52.56 78 PHE A C 1
ATOM 622 O O . PHE A 1 78 ? 6.126 -12.587 -1.071 1.00 52.56 78 PHE A O 1
ATOM 629 N N . ASN A 1 79 ? 5.827 -14.438 0.152 1.00 59.59 79 ASN A N 1
ATOM 630 C CA . ASN A 1 79 ? 6.267 -13.806 1.405 1.00 59.59 79 ASN A CA 1
ATOM 631 C C . ASN A 1 79 ? 7.795 -13.872 1.563 1.00 59.59 79 ASN A C 1
ATOM 633 O O . ASN A 1 79 ? 8.347 -13.269 2.472 1.00 59.59 79 ASN A O 1
ATOM 637 N N . GLU A 1 80 ? 8.481 -14.550 0.645 1.00 71.38 80 GLU A N 1
ATOM 638 C CA . GLU A 1 80 ? 9.924 -14.786 0.669 1.00 71.38 80 GLU A CA 1
ATOM 639 C C . GLU A 1 80 ? 10.752 -13.598 0.170 1.00 71.38 80 GLU A C 1
ATOM 641 O O . GLU A 1 80 ? 11.973 -13.695 0.121 1.00 71.38 80 GLU A O 1
ATOM 646 N N . PHE A 1 81 ? 10.129 -12.481 -0.220 1.00 85.06 81 PHE A N 1
ATOM 647 C CA . PHE A 1 81 ? 10.845 -11.315 -0.733 1.00 85.06 81 PHE A CA 1
ATOM 648 C C . PHE A 1 81 ? 10.367 -10.010 -0.103 1.00 85.06 81 PHE A C 1
ATOM 650 O O . PHE A 1 81 ? 9.170 -9.739 0.023 1.00 85.06 81 PHE A O 1
ATOM 657 N N . LEU A 1 82 ? 11.342 -9.172 0.226 1.00 89.12 82 LEU A N 1
ATOM 658 C CA . LEU A 1 82 ? 11.183 -7.747 0.439 1.00 89.12 82 LEU A CA 1
ATOM 659 C C . LEU A 1 82 ? 11.551 -7.014 -0.845 1.00 89.12 82 LEU A C 1
ATOM 661 O O . LEU A 1 82 ? 12.543 -7.323 -1.500 1.00 89.12 82 LEU A O 1
ATOM 665 N N . VAL A 1 83 ? 10.760 -6.012 -1.172 1.00 91.88 83 VAL A N 1
ATOM 666 C CA . VAL A 1 83 ? 10.949 -5.121 -2.302 1.00 91.88 83 VAL A CA 1
ATOM 667 C C . VAL A 1 83 ? 11.392 -3.775 -1.758 1.00 91.88 83 VAL A C 1
ATOM 669 O O . VAL A 1 83 ? 10.771 -3.232 -0.844 1.00 91.88 83 VAL A O 1
ATOM 672 N N . THR A 1 84 ? 12.473 -3.236 -2.308 1.00 91.88 84 THR A N 1
ATOM 673 C CA . THR A 1 84 ? 12.929 -1.871 -2.020 1.00 91.88 84 THR A CA 1
ATOM 674 C C . THR A 1 84 ? 13.045 -1.096 -3.315 1.00 91.88 84 THR A C 1
ATOM 676 O O . THR A 1 84 ? 13.605 -1.613 -4.282 1.00 91.88 84 THR A O 1
ATOM 679 N N . GLN A 1 85 ? 12.577 0.144 -3.317 1.00 90.25 85 GLN A N 1
ATOM 680 C CA . GLN A 1 85 ? 12.753 1.075 -4.425 1.00 90.25 85 GLN A CA 1
ATOM 681 C C . GLN A 1 85 ? 13.682 2.203 -3.978 1.00 90.25 85 GLN A C 1
ATOM 683 O O . GLN A 1 85 ? 13.577 2.681 -2.848 1.00 90.25 85 GLN A O 1
ATOM 688 N N . ASP A 1 86 ? 14.610 2.613 -4.842 1.00 88.94 86 ASP A N 1
ATOM 689 C CA . ASP A 1 86 ? 15.433 3.785 -4.563 1.00 88.94 86 ASP A CA 1
ATOM 690 C C . ASP A 1 86 ? 14.626 5.084 -4.733 1.00 88.94 86 ASP A C 1
ATOM 692 O O . ASP A 1 86 ? 13.602 5.135 -5.421 1.00 88.94 86 ASP A O 1
ATOM 696 N N . ASN A 1 87 ? 15.101 6.159 -4.105 1.00 88.19 87 ASN A N 1
ATOM 697 C CA . ASN A 1 87 ? 14.394 7.435 -4.121 1.00 88.19 87 ASN A CA 1
ATOM 698 C C . ASN A 1 87 ? 14.259 8.047 -5.522 1.00 88.19 87 ASN A C 1
ATOM 700 O O . ASN A 1 87 ? 13.264 8.707 -5.791 1.00 88.19 87 ASN A O 1
ATOM 704 N N . ILE A 1 88 ? 15.240 7.854 -6.407 1.00 90.00 88 ILE A N 1
ATOM 705 C CA . ILE A 1 88 ? 15.209 8.437 -7.755 1.00 90.00 88 ILE A CA 1
ATOM 706 C C . ILE A 1 88 ? 14.101 7.765 -8.564 1.00 90.00 88 ILE A C 1
ATOM 708 O O . ILE A 1 88 ? 13.288 8.451 -9.175 1.00 90.00 88 ILE A O 1
ATOM 712 N N . SER A 1 89 ? 14.029 6.437 -8.516 1.00 89.06 89 SER A N 1
ATOM 713 C CA . SER A 1 89 ? 12.993 5.642 -9.176 1.00 89.06 89 SER A CA 1
ATOM 714 C C . SER A 1 89 ? 11.598 5.972 -8.642 1.00 89.06 89 SER A C 1
ATOM 716 O O . SER A 1 89 ? 10.662 6.127 -9.427 1.00 89.06 89 SER A O 1
ATOM 718 N N . ARG A 1 90 ? 11.456 6.151 -7.322 1.00 90.25 90 ARG A N 1
ATOM 719 C CA . ARG A 1 90 ? 10.183 6.552 -6.706 1.00 90.25 90 ARG A CA 1
ATOM 720 C C . ARG A 1 90 ? 9.738 7.945 -7.159 1.00 90.25 90 ARG A C 1
ATOM 722 O O . ARG A 1 90 ? 8.606 8.107 -7.604 1.00 90.25 90 ARG A O 1
ATOM 729 N N . GLU A 1 91 ? 10.614 8.943 -7.059 1.00 90.31 91 GLU A N 1
ATOM 730 C CA . GLU A 1 91 ? 10.302 10.318 -7.476 1.00 90.31 91 GLU A CA 1
ATOM 731 C C . GLU A 1 91 ? 10.014 10.397 -8.979 1.00 90.31 91 GLU A C 1
ATOM 733 O O . GLU A 1 91 ? 9.100 11.098 -9.406 1.00 90.31 91 GLU A O 1
ATOM 738 N N . PHE A 1 92 ? 10.724 9.608 -9.787 1.00 90.88 92 PHE A N 1
ATOM 739 C CA . PHE A 1 92 ? 10.441 9.483 -11.211 1.00 90.88 92 PHE A CA 1
ATOM 740 C C . PHE A 1 92 ? 9.036 8.913 -11.467 1.00 90.88 92 PHE A C 1
ATOM 742 O O . PHE A 1 92 ? 8.288 9.488 -12.257 1.00 90.88 92 PHE A O 1
ATOM 749 N N . ALA A 1 93 ? 8.634 7.845 -10.768 1.00 90.50 93 ALA A N 1
ATOM 750 C CA . ALA A 1 93 ? 7.283 7.290 -10.873 1.00 90.50 93 ALA A CA 1
ATOM 751 C C . ALA A 1 93 ? 6.204 8.325 -10.507 1.00 90.50 93 ALA A C 1
ATOM 753 O O . ALA A 1 93 ? 5.234 8.500 -11.246 1.00 90.50 93 ALA A O 1
ATOM 754 N N . ILE A 1 94 ? 6.397 9.058 -9.407 1.00 88.56 94 ILE A N 1
ATOM 755 C CA . ILE A 1 94 ? 5.485 10.123 -8.963 1.00 88.56 94 ILE A CA 1
ATOM 756 C C . ILE A 1 94 ? 5.366 11.213 -10.028 1.00 88.56 94 ILE A C 1
ATOM 758 O O . ILE A 1 94 ? 4.258 11.575 -10.422 1.00 88.56 94 ILE A O 1
ATOM 762 N N . HIS A 1 95 ? 6.495 11.687 -10.548 1.00 89.62 95 HIS A N 1
ATOM 763 C CA . HIS A 1 95 ? 6.517 12.748 -11.544 1.00 89.62 95 HIS A CA 1
ATOM 764 C C . HIS A 1 95 ? 5.830 12.339 -12.856 1.00 89.62 95 HIS A C 1
ATOM 766 O O . HIS A 1 95 ? 5.131 13.143 -13.472 1.00 89.62 95 HIS A O 1
ATOM 772 N N . GLN A 1 96 ? 5.972 11.080 -13.275 1.00 88.62 96 GLN A N 1
ATOM 773 C CA . GLN A 1 96 ? 5.254 10.566 -14.443 1.00 88.62 96 GLN A CA 1
ATOM 774 C C . GLN A 1 96 ? 3.736 10.542 -14.214 1.00 88.62 96 GLN A C 1
ATOM 776 O O . GLN A 1 96 ? 2.992 10.934 -15.110 1.00 88.62 96 GLN A O 1
ATOM 781 N N . CYS A 1 97 ? 3.274 10.196 -13.007 1.00 84.62 97 CYS A N 1
ATOM 782 C CA . CYS A 1 97 ? 1.852 10.277 -12.649 1.00 84.62 97 CYS A CA 1
ATOM 783 C C . CYS A 1 97 ? 1.326 11.722 -12.690 1.00 84.62 97 CYS A C 1
ATOM 785 O O . CYS A 1 97 ? 0.198 11.978 -13.105 1.00 84.62 97 CYS A O 1
ATOM 787 N N . GLU A 1 98 ? 2.136 12.693 -12.267 1.00 83.38 98 GLU A N 1
ATOM 788 C CA . GLU A 1 98 ? 1.752 14.108 -12.272 1.00 83.38 98 GLU A CA 1
ATOM 789 C C . GLU A 1 98 ? 1.615 14.689 -13.681 1.00 83.38 98 GLU A C 1
ATOM 791 O O . GLU A 1 98 ? 0.783 15.577 -13.888 1.00 83.38 98 GLU A O 1
ATOM 796 N N . LYS A 1 99 ? 2.394 14.176 -14.643 1.00 84.56 99 LYS A N 1
ATOM 797 C CA . LYS A 1 99 ? 2.308 14.557 -16.061 1.00 84.56 99 LYS A CA 1
ATOM 798 C C . LYS A 1 99 ? 1.060 14.033 -16.763 1.00 84.56 99 LYS A C 1
ATOM 800 O O . LYS A 1 99 ? 0.697 14.601 -17.788 1.00 84.56 99 LYS A O 1
ATOM 805 N N . GLU A 1 100 ? 0.405 12.993 -16.241 1.00 80.94 100 GLU A N 1
ATOM 806 C CA . GLU A 1 100 ? -0.808 12.426 -16.855 1.00 80.94 100 GLU A CA 1
ATOM 807 C C . GLU A 1 100 ? -1.918 13.479 -17.007 1.00 80.94 100 GLU A C 1
ATOM 809 O O . GLU A 1 100 ? -2.642 13.483 -18.000 1.00 80.94 100 GLU A O 1
ATOM 814 N N . SER A 1 101 ? -2.059 14.384 -16.030 1.00 74.88 101 SER A N 1
ATOM 815 C CA . SER A 1 101 ? -2.989 15.513 -16.111 1.00 74.88 101 SER A CA 1
ATOM 816 C C . SER A 1 101 ? -2.597 16.655 -15.175 1.00 74.88 101 SER A C 1
ATOM 818 O O . SER A 1 101 ? -2.142 16.441 -14.047 1.00 74.88 101 SER A O 1
ATOM 820 N N . LEU A 1 102 ? -2.856 17.890 -15.618 1.00 69.31 102 LEU A N 1
ATOM 821 C CA . LEU A 1 102 ? -2.744 19.096 -14.792 1.00 69.31 102 LEU A CA 1
ATOM 822 C C . LEU A 1 102 ? -3.851 19.174 -13.729 1.00 69.31 102 LEU A C 1
ATOM 824 O O . LEU A 1 102 ? -3.646 19.760 -12.668 1.00 69.31 102 LEU A O 1
ATOM 828 N N . SER A 1 103 ? -5.018 18.579 -13.995 1.00 73.06 103 SER A N 1
ATOM 829 C CA . SER A 1 103 ? -6.116 18.522 -13.030 1.00 73.06 103 SER A CA 1
ATOM 830 C C . SER A 1 103 ? -5.938 17.324 -12.109 1.00 73.06 103 SER A C 1
ATOM 832 O O . SER A 1 103 ? -5.998 16.177 -12.552 1.00 73.06 103 SER A O 1
ATOM 834 N N . ILE A 1 104 ? -5.780 17.581 -10.808 1.00 69.56 104 ILE A N 1
ATOM 835 C CA . ILE A 1 104 ? -5.602 16.527 -9.801 1.00 69.56 104 ILE A CA 1
ATOM 836 C C . ILE A 1 104 ? -6.768 15.524 -9.828 1.00 69.56 104 ILE A C 1
ATOM 838 O O . ILE A 1 104 ? -6.560 14.322 -9.778 1.00 69.56 104 ILE A O 1
ATOM 842 N N . LEU A 1 105 ? -8.000 15.991 -10.040 1.00 67.19 105 LEU A N 1
ATOM 843 C CA . LEU A 1 105 ? -9.192 15.136 -10.058 1.00 67.19 105 LEU A CA 1
ATOM 844 C C . LEU A 1 105 ? -9.271 14.209 -11.284 1.00 67.19 105 LEU A C 1
ATOM 846 O O . LEU A 1 105 ? -10.096 13.300 -11.305 1.00 67.19 105 LEU A O 1
ATOM 850 N N . GLN A 1 106 ? -8.446 14.444 -12.307 1.00 69.75 106 GLN A N 1
ATOM 851 C CA . GLN A 1 106 ? -8.408 13.648 -13.537 1.00 69.75 106 GLN A CA 1
ATOM 852 C C . GLN A 1 106 ? -7.233 12.664 -13.579 1.00 69.75 106 GLN A C 1
ATOM 854 O O . GLN A 1 106 ? -7.161 11.858 -14.505 1.00 69.75 106 GLN A O 1
ATOM 859 N N . ARG A 1 107 ? -6.310 12.721 -12.611 1.00 74.31 107 ARG A N 1
ATOM 860 C CA . ARG A 1 107 ? -5.165 11.806 -12.561 1.00 74.31 107 ARG A CA 1
ATOM 861 C C . ARG A 1 107 ? -5.621 10.401 -12.199 1.00 74.31 107 ARG A C 1
ATOM 863 O O . ARG A 1 107 ? -6.488 10.217 -11.341 1.00 74.31 107 ARG A O 1
ATOM 870 N N . LYS A 1 108 ? -4.989 9.395 -12.805 1.00 77.25 108 LYS A N 1
ATOM 871 C CA . LYS A 1 108 ? -5.239 7.995 -12.444 1.00 77.25 108 LYS A CA 1
ATOM 872 C C . LYS A 1 108 ? -4.697 7.676 -11.052 1.00 77.25 108 LYS A C 1
ATOM 874 O O . LYS A 1 108 ? -5.286 6.856 -10.346 1.00 77.25 108 LYS A O 1
ATOM 879 N N . ARG A 1 109 ? -3.582 8.319 -10.687 1.00 82.19 109 ARG A N 1
ATOM 880 C CA . ARG A 1 109 ? -2.807 8.109 -9.459 1.00 82.19 109 ARG A CA 1
ATOM 881 C C . ARG A 1 109 ? -2.600 9.427 -8.720 1.00 82.19 109 ARG A C 1
ATOM 883 O O . ARG A 1 109 ? -2.215 10.430 -9.320 1.00 82.19 109 ARG A O 1
ATOM 890 N N . LEU A 1 110 ? -2.847 9.419 -7.417 1.00 79.75 110 LEU A N 1
ATOM 891 C CA . LEU A 1 110 ? -2.828 10.593 -6.558 1.00 79.75 110 LEU A CA 1
ATOM 892 C C . LEU A 1 110 ? -2.000 10.361 -5.308 1.00 79.75 110 LEU A C 1
ATOM 894 O O . LEU A 1 110 ? -2.308 9.475 -4.522 1.00 79.75 110 LEU A O 1
ATOM 898 N N . ASN A 1 111 ? -1.009 11.226 -5.116 1.00 77.25 111 ASN A N 1
ATOM 899 C CA . ASN A 1 111 ? -0.190 11.328 -3.917 1.00 77.25 111 ASN A CA 1
ATOM 900 C C . ASN A 1 111 ? -0.697 12.474 -3.052 1.00 77.25 111 ASN A C 1
ATOM 902 O O . ASN A 1 111 ? -0.680 13.623 -3.490 1.00 77.25 111 ASN A O 1
ATOM 906 N N . LEU A 1 112 ? -1.128 12.179 -1.833 1.00 75.62 112 LEU A N 1
ATOM 907 C CA . LEU A 1 112 ? -1.584 13.169 -0.868 1.00 75.62 112 LEU A CA 1
ATOM 908 C C . LEU A 1 112 ? -0.788 13.008 0.418 1.00 75.62 112 LEU A C 1
ATOM 910 O O . LEU A 1 112 ? -0.887 11.986 1.090 1.00 75.62 112 LEU A O 1
ATOM 914 N N . ASP A 1 113 ? -0.027 14.035 0.772 1.00 76.19 113 ASP A N 1
ATOM 915 C CA . ASP A 1 113 ? 0.522 14.155 2.117 1.00 76.19 113 ASP A CA 1
ATOM 916 C C . ASP A 1 113 ? -0.505 14.874 2.997 1.00 76.19 113 ASP A C 1
ATOM 918 O O . ASP A 1 113 ? -0.857 16.029 2.751 1.00 76.19 113 ASP A O 1
ATOM 922 N N . ILE A 1 114 ? -1.049 14.161 3.977 1.00 71.69 114 ILE A N 1
ATOM 923 C CA . ILE A 1 114 ? -2.053 14.662 4.911 1.00 71.69 114 ILE A CA 1
ATOM 924 C C . ILE A 1 114 ? -1.341 14.891 6.235 1.00 71.69 114 ILE A C 1
ATOM 926 O O . ILE A 1 114 ? -1.016 13.936 6.939 1.00 71.69 114 ILE A O 1
ATOM 930 N N . GLN A 1 115 ? -1.138 16.160 6.577 1.00 68.62 115 GLN A N 1
ATOM 931 C CA . GLN A 1 115 ? -0.563 16.589 7.849 1.00 68.62 115 GLN A CA 1
ATOM 932 C C . GLN A 1 115 ? -1.598 17.394 8.640 1.00 68.62 115 GLN A C 1
ATOM 934 O O . GLN A 1 115 ? -2.292 18.242 8.079 1.00 68.62 115 GLN A O 1
ATOM 939 N N . GLU A 1 116 ? -1.714 17.148 9.944 1.00 64.38 116 GLU A N 1
ATOM 940 C CA . GLU A 1 116 ? -2.561 17.912 10.876 1.00 64.38 116 GLU A CA 1
ATOM 941 C C . GLU A 1 116 ? -4.050 18.049 10.463 1.00 64.38 116 GLU A C 1
ATOM 943 O O . GLU A 1 116 ? -4.659 19.091 10.689 1.00 64.38 116 GLU A O 1
ATOM 948 N N . ASN A 1 117 ? -4.663 17.028 9.848 1.00 62.47 117 ASN A N 1
ATOM 949 C CA . ASN A 1 117 ? -6.015 17.103 9.235 1.00 62.47 117 ASN A CA 1
ATOM 950 C C . ASN A 1 117 ? -6.182 18.127 8.113 1.00 62.47 117 ASN A C 1
ATOM 952 O O . ASN A 1 117 ? -7.304 18.543 7.807 1.00 62.47 117 ASN A O 1
ATOM 956 N N . LYS A 1 118 ? -5.105 18.560 7.470 1.00 66.44 118 LYS A N 1
ATOM 957 C CA . LYS A 1 118 ? -5.223 19.420 6.294 1.00 66.44 118 LYS A CA 1
ATOM 958 C C . LYS A 1 118 ? -5.541 18.540 5.098 1.00 66.44 118 LYS A C 1
ATOM 960 O O . LYS A 1 118 ? -4.669 18.122 4.345 1.00 66.44 118 LYS A O 1
ATOM 965 N N . PHE A 1 119 ? -6.818 18.206 4.973 1.00 69.81 119 PHE A N 1
ATOM 966 C CA . PHE A 1 119 ? -7.332 17.485 3.824 1.00 69.81 119 PHE A CA 1
ATOM 967 C C . PHE A 1 119 ? -7.609 18.457 2.675 1.00 69.81 119 PHE A C 1
ATOM 969 O O . PHE A 1 119 ? -8.079 19.571 2.923 1.00 69.81 119 PHE A O 1
ATOM 976 N N . PRO A 1 120 ? -7.382 18.046 1.415 1.00 67.06 120 PRO A N 1
ATOM 977 C CA . PRO A 1 120 ? -7.859 18.803 0.269 1.00 67.06 120 PRO A CA 1
ATOM 978 C C . PRO A 1 120 ? -9.359 19.090 0.377 1.00 67.06 120 PRO A C 1
ATOM 980 O O . PRO A 1 120 ? -10.117 18.275 0.896 1.00 67.06 120 PRO A O 1
ATOM 983 N N . ASN A 1 121 ? -9.810 20.217 -0.168 1.00 66.62 121 ASN A N 1
ATOM 984 C CA . ASN A 1 121 ? -11.183 20.703 0.011 1.00 66.62 121 ASN A CA 1
ATOM 985 C C . ASN A 1 121 ? -12.253 19.699 -0.460 1.00 66.62 121 ASN A C 1
ATOM 987 O O . ASN A 1 121 ? -13.348 19.647 0.085 1.00 66.62 121 ASN A O 1
ATOM 991 N N . TRP A 1 122 ? -11.921 18.871 -1.452 1.00 62.66 122 TRP A N 1
ATOM 992 C CA . TRP A 1 122 ? -12.786 17.811 -1.973 1.00 62.66 122 TRP A CA 1
ATOM 993 C C . TRP A 1 122 ? -12.870 16.568 -1.061 1.00 62.66 122 TRP A C 1
ATOM 995 O O . TRP A 1 122 ? -13.763 15.747 -1.237 1.00 62.66 122 TRP A O 1
ATOM 1005 N N . CYS A 1 123 ? -11.981 16.435 -0.071 1.00 63.16 123 CYS A N 1
ATOM 1006 C CA . CYS A 1 123 ? -12.017 15.412 0.982 1.00 63.16 123 CYS A CA 1
ATOM 1007 C C . CYS A 1 123 ? -12.828 15.851 2.220 1.00 63.16 123 CYS A C 1
ATOM 1009 O O . CYS A 1 123 ? -12.933 15.091 3.190 1.00 63.16 123 CYS A O 1
ATOM 1011 N N . LEU A 1 124 ? -13.341 17.087 2.252 1.00 54.25 124 LEU A N 1
ATOM 1012 C CA . LEU A 1 124 ? -13.979 17.652 3.439 1.00 54.25 124 LEU A CA 1
ATOM 1013 C C . LEU A 1 124 ? -15.440 17.198 3.559 1.00 54.25 124 LEU A C 1
ATOM 1015 O O . LEU A 1 124 ? -16.327 17.731 2.909 1.00 54.25 124 LEU A O 1
ATOM 1019 N N . ASN A 1 125 ? -15.653 16.234 4.455 1.00 51.94 125 ASN A N 1
ATOM 1020 C CA . ASN A 1 125 ? -16.892 15.965 5.195 1.00 51.94 125 ASN A CA 1
ATOM 1021 C C . ASN A 1 125 ? -16.494 15.438 6.590 1.00 51.94 125 ASN A C 1
ATOM 1023 O O . ASN A 1 125 ? -16.754 14.285 6.940 1.00 51.94 125 ASN A O 1
ATOM 1027 N N . GLN A 1 126 ? -15.743 16.230 7.363 1.00 51.94 126 GLN A N 1
ATOM 1028 C CA . GLN A 1 126 ? -15.213 15.798 8.663 1.00 51.94 126 GLN A CA 1
ATOM 1029 C C . GLN A 1 126 ? -15.907 16.507 9.817 1.00 51.94 126 GLN A C 1
ATOM 1031 O O . GLN A 1 126 ? -15.967 17.730 9.860 1.00 51.94 126 GLN A O 1
ATOM 1036 N N . THR A 1 127 ? -16.401 15.716 10.767 1.00 44.69 127 THR A N 1
ATOM 1037 C CA . THR A 1 127 ? -17.031 16.184 12.006 1.00 44.69 127 THR A CA 1
ATOM 1038 C C . THR A 1 127 ? -16.111 16.112 13.228 1.00 44.69 127 THR A C 1
ATOM 1040 O O . THR A 1 127 ? -16.536 16.531 14.299 1.00 44.69 127 THR A O 1
ATOM 1043 N N . GLN A 1 128 ? -14.860 15.634 13.119 1.00 42.84 128 GLN A N 1
ATOM 1044 C CA . GLN A 1 128 ? -13.924 15.592 14.256 1.00 42.84 128 GLN A CA 1
ATOM 1045 C C . GLN A 1 128 ? -12.454 15.824 13.842 1.00 42.84 128 GLN A C 1
ATOM 1047 O O . GLN A 1 128 ? -11.977 15.141 12.937 1.00 42.84 128 GLN A O 1
ATOM 1052 N N . PRO A 1 129 ? -11.722 16.745 14.504 1.00 41.06 129 PRO A N 1
ATOM 1053 C CA . PRO A 1 129 ? -10.295 16.967 14.277 1.00 41.06 129 PRO A CA 1
ATOM 1054 C C . PRO A 1 129 ? -9.436 16.007 15.124 1.00 41.06 129 PRO A C 1
ATOM 1056 O O . PRO A 1 129 ? -9.505 16.023 16.349 1.00 41.06 129 PRO A O 1
ATOM 1059 N N . VAL A 1 130 ? -8.584 15.196 14.493 1.00 43.41 130 VAL A N 1
ATOM 1060 C CA . VAL A 1 130 ? -7.539 14.377 15.157 1.00 43.41 130 VAL A CA 1
ATOM 1061 C C . VAL A 1 130 ? -6.196 14.665 14.500 1.00 43.41 130 VAL A C 1
ATOM 1063 O O . VAL A 1 130 ? -6.136 14.568 13.302 1.00 43.41 130 VAL A O 1
ATOM 1066 N N . THR A 1 131 ? -5.101 15.035 15.154 1.00 39.12 131 THR A N 1
ATOM 1067 C CA . THR A 1 131 ? -3.849 15.332 14.413 1.00 39.12 131 THR A CA 1
ATOM 1068 C C . THR A 1 131 ? -3.361 14.110 13.603 1.00 39.12 131 THR A C 1
ATOM 1070 O O . THR A 1 131 ? -2.891 13.136 14.185 1.00 39.12 131 THR A O 1
ATOM 1073 N N . LEU A 1 132 ? -3.500 14.138 12.268 1.00 52.25 132 LEU A N 1
ATOM 1074 C CA . LEU A 1 132 ? -3.166 13.023 11.368 1.00 52.25 132 LEU A CA 1
ATOM 1075 C C . LEU A 1 132 ? -1.928 13.364 10.538 1.00 52.25 132 LEU A C 1
ATOM 1077 O O . LEU A 1 132 ? -1.952 14.354 9.817 1.00 52.25 132 LEU A O 1
ATOM 1081 N N . ASN A 1 133 ? -0.899 12.519 10.600 1.00 47.69 133 ASN A N 1
ATOM 1082 C CA . ASN A 1 133 ? 0.207 12.512 9.643 1.00 47.69 133 ASN A CA 1
ATOM 1083 C C . ASN A 1 133 ? 0.131 11.200 8.854 1.00 47.69 133 ASN A C 1
ATOM 1085 O O . ASN A 1 133 ? 0.379 10.128 9.413 1.00 47.69 133 ASN A O 1
ATOM 1089 N N . ALA A 1 134 ? -0.266 11.271 7.586 1.00 54.56 134 ALA A N 1
ATOM 1090 C CA . ALA A 1 134 ? -0.380 10.115 6.706 1.00 54.56 134 ALA A CA 1
ATOM 1091 C C . ALA A 1 134 ? -0.080 10.481 5.254 1.00 54.56 134 ALA A C 1
ATOM 1093 O O . ALA A 1 134 ? -0.556 11.492 4.748 1.00 54.56 134 ALA A O 1
ATOM 1094 N N . TYR A 1 135 ? 0.628 9.592 4.564 1.00 54.56 135 TYR A N 1
ATOM 1095 C CA . TYR A 1 135 ? 0.800 9.670 3.119 1.00 54.56 135 TYR A CA 1
ATOM 1096 C C . TYR A 1 135 ? -0.199 8.728 2.447 1.00 54.56 135 TYR A C 1
ATOM 1098 O O . TYR A 1 135 ? -0.104 7.501 2.572 1.00 54.56 135 TYR A O 1
ATOM 11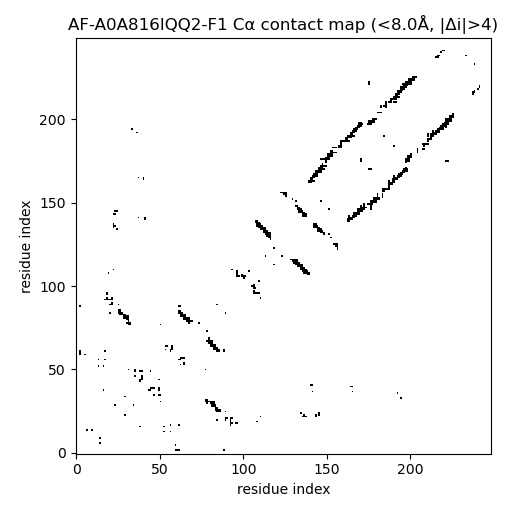06 N N . LEU A 1 136 ? -1.183 9.313 1.773 1.00 55.66 136 LEU A N 1
ATOM 1107 C CA . LEU A 1 136 ? -2.244 8.630 1.050 1.00 55.66 136 LEU A CA 1
ATOM 1108 C C . LEU A 1 136 ? -1.901 8.571 -0.439 1.00 55.66 136 LEU A C 1
ATOM 1110 O O . LEU A 1 136 ? -1.857 9.595 -1.116 1.00 55.66 136 LEU A O 1
ATOM 1114 N N . PHE A 1 137 ? -1.752 7.357 -0.958 1.00 53.16 137 PHE A N 1
ATOM 1115 C CA . PHE A 1 137 ? -1.805 7.100 -2.388 1.00 53.16 137 PHE A CA 1
ATOM 1116 C C . PHE A 1 137 ? -3.190 6.608 -2.781 1.00 53.16 137 PHE A C 1
ATOM 1118 O O . PHE A 1 137 ? -3.636 5.580 -2.269 1.00 53.16 137 PHE A O 1
ATOM 1125 N N . SER A 1 138 ? -3.861 7.284 -3.707 1.00 57.38 138 SER A N 1
ATOM 1126 C CA . SER A 1 138 ? -5.093 6.784 -4.310 1.00 57.38 138 SER A CA 1
ATOM 1127 C C . SER A 1 138 ? -4.899 6.548 -5.799 1.00 57.38 138 SER A C 1
ATOM 1129 O O . SER A 1 138 ? -4.561 7.450 -6.556 1.00 57.38 138 SER A O 1
ATOM 1131 N N . ILE A 1 139 ? -5.149 5.318 -6.218 1.00 57.41 139 ILE A N 1
ATOM 1132 C CA . ILE A 1 139 ? -5.424 4.962 -7.609 1.00 57.41 139 ILE A CA 1
ATOM 1133 C C . ILE A 1 139 ? -6.938 4.846 -7.686 1.00 57.41 139 ILE A C 1
ATOM 1135 O O . ILE A 1 139 ? -7.547 4.425 -6.708 1.00 57.41 139 ILE A O 1
ATOM 1139 N N . SER A 1 140 ? -7.577 5.167 -8.809 1.00 62.22 140 SER A N 1
ATOM 1140 C CA . SER A 1 140 ? -9.049 5.264 -8.928 1.00 62.22 140 SER A CA 1
ATOM 1141 C C . SER A 1 140 ? -9.885 4.120 -8.298 1.00 62.22 140 SER A C 1
ATOM 1143 O O . SER A 1 140 ? -11.079 4.298 -8.067 1.00 62.22 140 SER A O 1
ATOM 1145 N N . ILE A 1 141 ? -9.291 2.948 -8.031 1.00 78.44 141 ILE A N 1
ATOM 1146 C CA . ILE A 1 141 ? -9.905 1.785 -7.369 1.00 78.44 141 ILE A CA 1
ATOM 1147 C C . ILE A 1 141 ? -9.091 1.204 -6.185 1.00 78.44 141 ILE A C 1
ATOM 1149 O O . ILE A 1 141 ? -9.482 0.167 -5.646 1.00 78.44 141 ILE A O 1
ATOM 1153 N N . SER A 1 142 ? -7.981 1.816 -5.755 1.00 85.19 142 SER A N 1
ATOM 1154 C CA . SER A 1 142 ? -7.181 1.364 -4.602 1.00 85.19 142 SER A CA 1
ATOM 1155 C C . SER A 1 142 ? -6.623 2.513 -3.766 1.00 85.19 142 SER A C 1
ATOM 1157 O O . SER A 1 142 ? -6.289 3.567 -4.294 1.00 85.19 142 SER A O 1
ATOM 1159 N N . THR A 1 143 ? -6.417 2.261 -2.479 1.00 89.00 143 THR A N 1
ATOM 1160 C CA . THR A 1 143 ? -5.856 3.232 -1.539 1.00 89.00 143 THR A CA 1
ATOM 1161 C C . THR A 1 143 ? -4.749 2.583 -0.712 1.00 89.00 143 THR A C 1
ATOM 1163 O O . THR A 1 143 ? -4.983 1.554 -0.077 1.00 89.00 143 THR A O 1
ATOM 1166 N N . VAL A 1 144 ? -3.561 3.194 -0.703 1.00 90.44 144 VAL A N 1
ATOM 1167 C CA . VAL A 1 144 ? -2.438 2.849 0.181 1.00 90.44 144 VAL A CA 1
ATOM 1168 C C . VAL A 1 144 ? -2.242 3.992 1.173 1.00 90.44 144 VAL A C 1
ATOM 1170 O O . VAL A 1 144 ? -1.894 5.107 0.794 1.00 90.44 144 VAL A O 1
ATOM 1173 N N . LEU A 1 145 ? -2.497 3.717 2.448 1.00 90.56 145 LEU A N 1
ATOM 1174 C CA . LEU A 1 145 ? -2.319 4.634 3.567 1.00 90.56 145 LEU A CA 1
ATOM 1175 C C . LEU A 1 145 ? -1.039 4.267 4.306 1.00 90.56 145 LEU A C 1
ATOM 1177 O O . LEU A 1 145 ? -0.973 3.230 4.965 1.00 90.56 145 LEU A O 1
ATOM 1181 N N . ASN A 1 146 ? -0.033 5.127 4.206 1.00 90.19 146 ASN A N 1
ATOM 1182 C CA . ASN A 1 146 ? 1.214 4.979 4.940 1.00 90.19 146 ASN A CA 1
ATOM 1183 C C . ASN A 1 146 ? 1.163 5.845 6.201 1.00 90.19 146 ASN A C 1
ATOM 1185 O O . ASN A 1 146 ? 0.990 7.063 6.116 1.00 90.19 146 ASN A O 1
ATOM 1189 N N . LEU A 1 147 ? 1.309 5.211 7.361 1.00 89.88 147 LEU A N 1
ATOM 1190 C CA . LEU A 1 147 ? 1.165 5.828 8.677 1.00 89.88 147 LEU A CA 1
ATOM 1191 C C . LEU A 1 147 ? 2.506 5.889 9.410 1.00 89.88 147 LEU A C 1
ATOM 1193 O O . LEU A 1 147 ? 3.384 5.056 9.188 1.00 89.88 147 LEU A O 1
ATOM 1197 N N . SER A 1 148 ? 2.642 6.850 10.320 1.00 87.38 148 SER A N 1
ATOM 1198 C CA . SER A 1 148 ? 3.786 6.955 11.240 1.00 87.38 148 SER A CA 1
ATOM 1199 C C . SER A 1 148 ? 3.390 7.319 12.677 1.00 87.38 148 SER A C 1
ATOM 1201 O O . SER A 1 148 ? 4.252 7.430 13.548 1.00 87.38 148 SER A O 1
ATOM 1203 N N . SER A 1 149 ? 2.092 7.498 12.944 1.00 86.69 149 SER A N 1
ATOM 1204 C CA . SER A 1 149 ? 1.550 7.876 14.250 1.00 86.69 149 SER A CA 1
ATOM 1205 C C . SER A 1 149 ? 1.219 6.660 15.120 1.00 86.69 149 SER A C 1
ATOM 1207 O O . SER A 1 149 ? 0.924 5.575 14.627 1.00 86.69 149 SER A O 1
ATOM 1209 N N . SER A 1 150 ? 1.203 6.841 16.443 1.00 88.12 150 SER A N 1
ATOM 1210 C CA . SER A 1 150 ? 0.793 5.795 17.396 1.00 88.12 150 SER A CA 1
ATOM 1211 C C . SER A 1 150 ? -0.708 5.487 17.351 1.00 88.12 150 SER A C 1
ATOM 1213 O O . SER A 1 150 ? -1.138 4.406 17.744 1.00 88.12 150 SER A O 1
ATOM 1215 N N . THR A 1 151 ? -1.520 6.423 16.862 1.00 89.50 151 THR A N 1
ATOM 1216 C CA . THR A 1 151 ? -2.966 6.259 16.685 1.00 89.50 151 THR A CA 1
ATOM 1217 C C . THR A 1 151 ? -3.399 6.884 15.364 1.00 89.50 151 THR A C 1
ATOM 1219 O O . THR A 1 151 ? -2.811 7.879 14.929 1.00 89.50 151 THR A O 1
ATOM 1222 N N . TYR A 1 152 ? -4.394 6.297 14.703 1.00 87.31 152 TYR A N 1
ATOM 1223 C CA . TYR A 1 152 ? -4.930 6.821 13.451 1.00 87.31 152 TYR A CA 1
ATOM 1224 C C . TYR A 1 152 ? -6.404 6.441 13.284 1.00 87.31 152 TYR A C 1
ATOM 1226 O O . TYR A 1 152 ? -6.755 5.263 13.232 1.00 87.31 152 TYR A O 1
ATOM 1234 N N . ALA A 1 153 ? -7.268 7.449 13.179 1.00 86.94 153 ALA A N 1
ATOM 1235 C CA . ALA A 1 153 ? -8.663 7.257 12.809 1.00 86.94 153 ALA A CA 1
ATOM 1236 C C . ALA A 1 153 ? -8.783 7.320 11.286 1.00 86.94 153 ALA A C 1
ATOM 1238 O O . ALA A 1 153 ? -8.325 8.292 10.681 1.00 86.94 153 ALA A O 1
ATOM 1239 N N . LE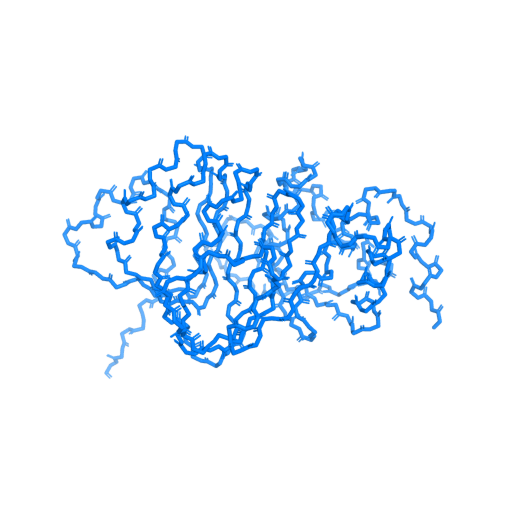U A 1 154 ? -9.401 6.315 10.656 1.00 85.19 154 LEU A N 1
ATOM 1240 C CA . LEU A 1 154 ? -9.629 6.371 9.212 1.00 85.19 154 LEU A CA 1
ATOM 1241 C C . LEU A 1 154 ? -10.502 7.591 8.866 1.00 85.19 154 LEU A C 1
ATOM 1243 O O . LEU A 1 154 ? -11.551 7.781 9.488 1.00 85.19 154 LEU A O 1
ATOM 1247 N N . PRO A 1 155 ? -10.114 8.410 7.875 1.00 81.25 155 PRO A N 1
ATOM 1248 C CA . PRO A 1 155 ? -10.921 9.548 7.457 1.00 81.25 155 PRO A CA 1
ATOM 1249 C C . PRO A 1 155 ? -12.296 9.130 6.919 1.00 81.25 155 PRO A C 1
ATOM 1251 O O . PRO A 1 155 ? -12.396 8.249 6.066 1.00 81.25 155 PRO A O 1
ATOM 1254 N N . ASN A 1 156 ? -13.359 9.825 7.339 1.00 81.38 156 ASN A N 1
ATOM 1255 C CA . ASN A 1 156 ? -14.738 9.507 6.934 1.00 81.38 156 ASN A CA 1
ATOM 1256 C C . ASN A 1 156 ? -14.971 9.554 5.419 1.00 81.38 156 ASN A C 1
ATOM 1258 O O . ASN A 1 156 ? -15.808 8.810 4.915 1.00 81.38 156 ASN A O 1
ATOM 1262 N N . PHE A 1 157 ? -14.230 10.387 4.680 1.00 80.44 157 PHE A N 1
ATOM 1263 C CA . PHE A 1 157 ? -14.378 10.460 3.224 1.00 80.44 157 PHE A CA 1
ATOM 1264 C C . PHE A 1 157 ? -14.006 9.142 2.528 1.00 80.44 157 PHE A C 1
ATOM 1266 O O . PHE A 1 157 ? -14.432 8.920 1.404 1.00 80.44 157 PHE A O 1
ATOM 1273 N N . ILE A 1 158 ? -13.264 8.231 3.174 1.00 83.44 158 ILE A N 1
ATOM 1274 C CA . ILE A 1 158 ? -12.999 6.905 2.597 1.00 83.44 158 ILE A CA 1
ATOM 1275 C C . ILE A 1 158 ? -14.315 6.180 2.307 1.00 83.44 158 ILE A C 1
ATOM 1277 O O . ILE A 1 158 ? -14.422 5.529 1.274 1.00 83.44 158 ILE A O 1
ATOM 1281 N N . ALA A 1 159 ? -15.343 6.359 3.144 1.00 84.06 159 ALA A N 1
ATOM 1282 C CA . ALA A 1 159 ? -16.659 5.764 2.921 1.00 84.06 159 ALA A CA 1
ATOM 1283 C C . ALA A 1 159 ? -17.347 6.260 1.636 1.00 84.06 159 ALA A C 1
ATOM 1285 O O . ALA A 1 159 ? -18.216 5.569 1.114 1.00 84.06 159 ALA A O 1
ATOM 1286 N N . THR A 1 160 ? -16.968 7.430 1.106 1.00 82.69 160 THR A N 1
ATOM 1287 C CA . THR A 1 160 ? -17.541 7.976 -0.136 1.00 82.69 160 THR A CA 1
ATOM 1288 C C . THR A 1 160 ? -16.817 7.476 -1.391 1.00 82.69 160 THR A C 1
ATOM 1290 O O . THR A 1 160 ? -17.253 7.741 -2.511 1.00 82.69 160 THR A O 1
ATOM 1293 N N . MET A 1 161 ? -15.728 6.714 -1.243 1.00 84.19 161 MET A N 1
ATOM 1294 C CA . MET A 1 161 ? -14.947 6.165 -2.356 1.00 84.19 161 MET A CA 1
ATOM 1295 C C . MET A 1 161 ? -15.582 4.875 -2.902 1.00 84.19 161 MET A C 1
ATOM 1297 O O . MET A 1 161 ? -14.967 3.814 -2.894 1.00 84.19 161 MET A O 1
ATOM 1301 N N . GLU A 1 162 ? -16.811 4.939 -3.415 1.00 82.75 162 GLU A N 1
ATOM 1302 C CA . GLU A 1 162 ? -17.632 3.762 -3.775 1.00 82.75 162 GLU A CA 1
ATOM 1303 C C . GLU A 1 162 ? -16.972 2.771 -4.757 1.00 82.75 162 GLU A C 1
ATOM 1305 O O . GLU A 1 162 ? -17.318 1.587 -4.793 1.00 82.75 162 GLU A O 1
ATOM 1310 N N . LYS A 1 163 ? -16.010 3.233 -5.566 1.00 85.75 163 LYS A N 1
ATOM 1311 C CA . LYS A 1 163 ? -15.267 2.413 -6.541 1.00 85.75 163 LYS A CA 1
ATOM 1312 C C . LYS A 1 163 ? -14.082 1.654 -5.933 1.00 85.75 163 LYS A C 1
ATOM 1314 O O . LYS A 1 163 ? -13.450 0.863 -6.638 1.00 85.75 163 LYS A O 1
ATOM 1319 N N . LEU A 1 164 ? -13.764 1.894 -4.662 1.00 88.81 164 LEU A N 1
ATOM 1320 C CA . LEU A 1 164 ? -12.593 1.345 -3.991 1.00 88.81 164 LEU A CA 1
ATOM 1321 C C . LEU A 1 164 ? -12.711 -0.176 -3.833 1.00 88.81 164 LEU A C 1
ATOM 1323 O O . LEU A 1 164 ? -13.675 -0.693 -3.272 1.00 88.81 164 LEU A O 1
ATOM 1327 N N . LYS A 1 165 ? -11.705 -0.895 -4.338 1.00 90.69 165 LYS A N 1
ATOM 1328 C CA . LYS A 1 165 ? -11.594 -2.361 -4.292 1.00 90.69 165 LYS A CA 1
ATOM 1329 C C . LYS A 1 165 ? -10.491 -2.840 -3.359 1.00 90.69 165 LYS A C 1
ATOM 1331 O O . LYS A 1 165 ? -10.586 -3.958 -2.853 1.00 90.69 165 LYS A O 1
ATOM 1336 N N . VAL A 1 166 ? -9.468 -2.019 -3.128 1.00 90.94 166 VAL A N 1
ATOM 1337 C CA . VAL A 1 166 ? -8.309 -2.366 -2.297 1.00 90.94 166 VAL A CA 1
ATOM 1338 C C . VAL A 1 166 ? -8.018 -1.257 -1.299 1.00 90.94 166 VAL A C 1
ATOM 1340 O O . VAL 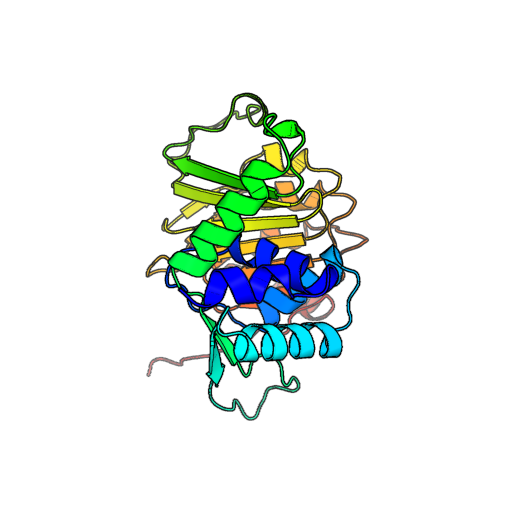A 1 166 ? -7.878 -0.099 -1.689 1.00 90.94 166 VAL A O 1
ATOM 1343 N N . VAL A 1 167 ? -7.861 -1.627 -0.030 1.00 91.50 167 VAL A N 1
ATOM 1344 C CA . VAL A 1 167 ? -7.345 -0.753 1.028 1.00 91.50 167 VAL A CA 1
ATOM 1345 C C . VAL A 1 167 ? -6.131 -1.412 1.663 1.00 91.50 167 VAL A C 1
ATOM 1347 O O . VAL A 1 167 ? -6.212 -2.545 2.138 1.00 91.50 167 VAL A O 1
ATOM 1350 N N . MET A 1 168 ? -5.012 -0.697 1.681 1.00 92.06 168 MET A N 1
ATOM 1351 C CA . MET A 1 168 ? -3.796 -1.089 2.387 1.00 92.06 168 MET A CA 1
ATOM 1352 C C . MET A 1 168 ? -3.462 -0.027 3.418 1.00 92.06 168 MET A C 1
ATOM 1354 O O . MET A 1 168 ? -3.352 1.144 3.071 1.00 92.06 168 MET A O 1
ATOM 1358 N N . ILE A 1 169 ? -3.297 -0.429 4.672 1.00 92.25 169 ILE A N 1
ATOM 1359 C CA . ILE A 1 169 ? -2.872 0.455 5.755 1.00 92.25 169 ILE A CA 1
ATOM 1360 C C . ILE A 1 169 ? -1.570 -0.091 6.307 1.00 92.25 169 ILE A C 1
ATOM 1362 O O . ILE A 1 169 ? -1.539 -1.193 6.857 1.00 92.25 169 ILE A O 1
ATOM 1366 N N . ILE A 1 170 ? -0.500 0.669 6.112 1.00 92.06 170 ILE A N 1
ATOM 1367 C CA . ILE A 1 170 ? 0.868 0.255 6.392 1.00 92.06 170 ILE A CA 1
ATOM 1368 C C . ILE A 1 170 ? 1.462 1.252 7.371 1.00 92.06 170 ILE A C 1
ATOM 1370 O O . ILE A 1 170 ? 1.628 2.427 7.047 1.00 92.06 170 ILE A O 1
ATOM 1374 N N . ASN A 1 171 ? 1.778 0.794 8.575 1.00 92.25 171 ASN A N 1
ATOM 1375 C CA . ASN A 1 171 ? 2.455 1.618 9.561 1.00 92.25 171 ASN A CA 1
ATOM 1376 C C . ASN A 1 171 ? 3.978 1.431 9.492 1.00 92.25 171 ASN A C 1
ATOM 1378 O O . ASN A 1 171 ? 4.496 0.324 9.641 1.00 92.25 171 ASN A O 1
ATOM 1382 N N . HIS A 1 172 ? 4.679 2.550 9.329 1.00 89.31 172 HIS A N 1
ATOM 1383 C CA . HIS A 1 172 ? 6.139 2.658 9.274 1.00 89.31 172 HIS A CA 1
ATOM 1384 C C . HIS A 1 172 ? 6.746 3.237 10.562 1.00 89.31 172 HIS A C 1
ATOM 1386 O O . HIS A 1 172 ? 7.966 3.321 10.686 1.00 89.31 172 HIS A O 1
ATOM 1392 N N . GLY A 1 173 ? 5.917 3.638 11.532 1.00 86.25 173 GLY A N 1
ATOM 1393 C CA . GLY A 1 173 ? 6.345 4.073 12.864 1.00 86.25 173 GLY A CA 1
ATOM 1394 C C . GLY A 1 173 ? 6.968 2.934 13.674 1.00 86.25 173 GLY A C 1
ATOM 1395 O O . GLY A 1 173 ? 6.903 1.774 13.277 1.00 86.25 173 GLY A O 1
ATOM 1396 N N . PHE A 1 174 ? 7.595 3.237 14.815 1.00 85.44 174 PHE A N 1
ATOM 1397 C CA . PHE A 1 174 ? 8.292 2.232 15.637 1.00 85.44 174 PHE A CA 1
ATOM 1398 C C . PHE A 1 174 ? 7.343 1.261 16.347 1.00 85.44 174 PHE A C 1
ATOM 1400 O O . PHE A 1 174 ? 7.574 0.052 16.303 1.00 85.44 174 PHE A O 1
ATOM 1407 N N . GLU A 1 175 ? 6.262 1.782 16.917 1.00 88.94 175 GLU A N 1
ATOM 1408 C CA . GLU A 1 175 ? 5.236 1.019 17.633 1.00 88.94 175 GLU A CA 1
ATOM 1409 C C . GLU A 1 175 ? 4.066 0.646 16.718 1.00 88.94 175 GLU A C 1
ATOM 1411 O O . GLU A 1 175 ? 3.960 1.157 15.603 1.00 88.94 175 GLU A O 1
ATOM 1416 N N . LEU A 1 176 ? 3.179 -0.240 17.179 1.00 89.50 176 LEU A N 1
ATOM 1417 C CA . LEU A 1 176 ? 1.904 -0.495 16.504 1.00 89.50 176 LEU A CA 1
ATOM 1418 C C . LEU A 1 176 ? 1.038 0.772 16.487 1.00 89.50 176 LEU A C 1
ATOM 1420 O O . LEU A 1 176 ? 0.875 1.428 17.515 1.00 89.50 176 LEU A O 1
ATOM 1424 N N . THR A 1 177 ? 0.414 1.076 15.347 1.00 91.56 177 THR A N 1
ATOM 1425 C CA . THR A 1 177 ? -0.595 2.142 15.277 1.00 91.56 177 THR A CA 1
ATOM 1426 C C . THR A 1 177 ? -1.950 1.595 15.690 1.00 91.56 177 THR A C 1
ATOM 1428 O O . THR A 1 177 ? -2.473 0.691 15.039 1.00 91.56 177 THR A O 1
ATOM 1431 N N . LYS A 1 178 ? -2.573 2.166 16.720 1.00 91.69 178 LYS A N 1
ATOM 1432 C CA . LYS A 1 178 ? -3.976 1.882 17.036 1.00 91.69 178 LYS A CA 1
ATOM 1433 C C . LYS A 1 178 ? -4.878 2.499 15.968 1.00 91.69 178 LYS A C 1
ATOM 1435 O O . LYS A 1 178 ? -4.977 3.725 15.881 1.00 91.69 178 LYS A O 1
ATOM 1440 N N . LEU A 1 179 ? -5.531 1.658 15.175 1.00 89.69 179 LEU A N 1
ATOM 1441 C CA . LEU A 1 179 ? -6.516 2.084 14.190 1.00 89.69 179 LEU A CA 1
ATOM 1442 C C . LEU A 1 179 ? -7.901 2.194 14.820 1.00 89.69 179 LEU A C 1
ATOM 1444 O O . LEU A 1 179 ? -8.313 1.340 15.602 1.00 89.69 179 LEU A O 1
ATOM 1448 N N . THR A 1 180 ? -8.630 3.241 14.447 1.00 87.81 180 THR A N 1
ATOM 1449 C CA . THR A 1 180 ? -10.030 3.449 14.833 1.00 87.81 180 THR A CA 1
ATOM 1450 C C . THR A 1 180 ? -10.866 3.872 13.623 1.00 87.81 180 THR A C 1
ATOM 1452 O O . THR A 1 180 ? -10.335 4.164 12.549 1.00 87.81 180 THR A O 1
ATOM 1455 N N . ASN A 1 181 ? -12.192 3.904 13.790 1.00 85.75 181 ASN A N 1
ATOM 1456 C CA . ASN A 1 181 ? -13.151 4.269 12.740 1.00 85.75 181 ASN A CA 1
ATOM 1457 C C . ASN A 1 181 ? -13.125 3.340 11.507 1.00 85.75 181 ASN A C 1
ATOM 1459 O O . ASN A 1 181 ? -13.362 3.759 10.375 1.00 85.75 181 ASN A O 1
ATOM 1463 N N . LEU A 1 182 ? -12.861 2.047 11.712 1.00 86.25 182 LEU A N 1
ATOM 1464 C CA . LEU A 1 182 ? -12.855 1.048 10.636 1.00 86.25 182 LEU A CA 1
ATOM 1465 C C . LEU A 1 182 ? -14.246 0.792 10.036 1.00 86.25 182 LEU A C 1
ATOM 1467 O O . LEU A 1 182 ? -14.347 0.258 8.934 1.00 86.25 182 LEU A O 1
ATOM 1471 N N . SER A 1 183 ? -15.315 1.241 10.698 1.00 81.75 183 SER A N 1
ATOM 1472 C CA . SER A 1 183 ? -16.681 1.206 10.167 1.00 81.75 183 SER A CA 1
ATOM 1473 C C . SER A 1 183 ? -16.851 1.958 8.847 1.00 81.75 183 SER A C 1
ATOM 1475 O O . SER A 1 183 ? -17.778 1.658 8.108 1.00 81.75 183 SER A O 1
ATOM 1477 N N . CYS A 1 184 ? -15.972 2.901 8.493 1.00 81.81 184 CYS A N 1
ATOM 1478 C CA . CYS A 1 184 ? -16.026 3.512 7.160 1.00 81.81 184 CYS A CA 1
ATOM 1479 C C . CYS A 1 184 ? -15.766 2.493 6.035 1.00 81.81 184 CYS A C 1
ATOM 1481 O O . CYS A 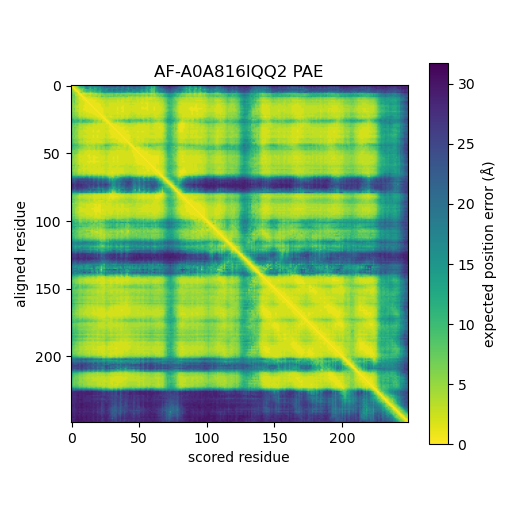1 184 ? -16.292 2.649 4.935 1.00 81.81 184 CYS A O 1
ATOM 1483 N N . LEU A 1 185 ? -15.009 1.422 6.309 1.00 85.88 185 LEU A N 1
ATOM 1484 C CA . LEU A 1 185 ? -14.704 0.386 5.325 1.00 85.88 185 LEU A CA 1
ATOM 1485 C C . LEU A 1 185 ? -15.905 -0.512 5.033 1.00 85.88 185 LEU A C 1
ATOM 1487 O O . LEU A 1 185 ? -16.001 -1.030 3.925 1.00 85.88 185 LEU A O 1
ATOM 1491 N N . SER A 1 186 ? -16.828 -0.691 5.983 1.00 80.81 186 SER A N 1
ATOM 1492 C CA . SER A 1 186 ? -18.028 -1.506 5.757 1.00 80.81 186 SER A CA 1
ATOM 1493 C C . SER A 1 186 ? -19.046 -0.843 4.831 1.00 80.81 186 SER A C 1
ATOM 1495 O O . SER A 1 186 ? -19.900 -1.526 4.273 1.00 80.81 186 SER A O 1
ATOM 1497 N N . LEU A 1 187 ? -18.929 0.472 4.630 1.00 82.94 187 LEU A N 1
ATOM 1498 C CA . LEU A 1 187 ? -19.769 1.248 3.721 1.00 82.94 187 LEU A CA 1
ATOM 1499 C C . LEU A 1 187 ? -19.329 1.129 2.254 1.00 82.94 187 LEU A C 1
ATOM 1501 O O . LEU A 1 187 ? -20.018 1.636 1.375 1.00 82.94 187 LEU A O 1
ATOM 1505 N N . LEU A 1 188 ? -18.204 0.463 1.972 1.00 86.00 188 LEU A N 1
ATOM 1506 C CA . LEU A 1 188 ? -17.646 0.339 0.628 1.00 86.00 188 LEU A CA 1
ATOM 1507 C C . LEU A 1 188 ? -18.205 -0.894 -0.106 1.00 86.00 188 LEU A C 1
ATOM 1509 O O . LEU A 1 188 ? -17.744 -2.014 0.130 1.00 86.00 188 LEU A O 1
ATOM 1513 N N . PRO A 1 189 ? -19.135 -0.727 -1.067 1.00 84.44 189 PRO A N 1
ATOM 1514 C CA . PRO A 1 189 ? -19.858 -1.850 -1.665 1.00 84.44 189 PRO A CA 1
ATOM 1515 C C . PRO A 1 189 ? -18.992 -2.718 -2.583 1.00 84.44 189 PRO A C 1
ATOM 1517 O O . PRO A 1 189 ? -19.374 -3.839 -2.895 1.00 84.44 189 PRO A O 1
ATOM 1520 N N . ASN A 1 190 ? -17.840 -2.218 -3.038 1.00 87.12 190 ASN A N 1
ATOM 1521 C CA . ASN A 1 190 ? -16.962 -2.904 -3.989 1.00 87.12 190 ASN A CA 1
ATOM 1522 C C . ASN A 1 190 ? -15.644 -3.383 -3.369 1.00 87.12 190 ASN A C 1
ATOM 1524 O O . ASN A 1 190 ? -14.776 -3.867 -4.104 1.00 87.12 190 ASN A O 1
ATOM 1528 N N . LEU A 1 191 ? -15.481 -3.261 -2.048 1.00 88.00 191 LEU A N 1
ATOM 1529 C CA . LEU A 1 191 ? -14.219 -3.572 -1.391 1.00 88.00 191 LEU A CA 1
ATOM 1530 C C . LEU A 1 191 ? -13.957 -5.084 -1.409 1.00 88.00 191 LEU A C 1
ATOM 1532 O O . LEU A 1 191 ? -14.750 -5.886 -0.919 1.00 88.00 191 LEU A O 1
ATOM 1536 N N . ARG A 1 192 ? -12.830 -5.469 -2.013 1.00 88.31 192 ARG A N 1
ATOM 1537 C CA . ARG A 1 192 ? -12.429 -6.863 -2.255 1.00 88.31 192 ARG A CA 1
ATOM 1538 C C . ARG A 1 192 ? -11.206 -7.271 -1.461 1.00 88.31 192 ARG A C 1
ATOM 1540 O O . ARG A 1 192 ? -11.059 -8.455 -1.161 1.00 88.31 192 ARG A O 1
ATOM 1547 N N . ARG A 1 193 ? -10.320 -6.332 -1.137 1.00 88.62 193 ARG A N 1
ATOM 1548 C CA . ARG A 1 193 ? -9.100 -6.614 -0.380 1.00 88.62 193 ARG A CA 1
ATOM 1549 C C . ARG A 1 193 ? -8.851 -5.568 0.681 1.00 88.62 193 ARG A C 1
ATOM 1551 O O . ARG A 1 193 ? -8.865 -4.373 0.398 1.00 88.62 193 ARG A O 1
ATOM 1558 N N . ILE A 1 194 ? -8.553 -6.053 1.876 1.00 89.19 194 ILE A N 1
ATOM 1559 C CA . ILE A 1 194 ? -8.071 -5.247 2.988 1.00 89.19 194 ILE A CA 1
ATOM 1560 C C . ILE A 1 194 ? -6.733 -5.823 3.423 1.00 89.19 194 ILE A C 1
ATOM 1562 O O . ILE A 1 194 ? -6.592 -7.037 3.605 1.00 89.19 194 ILE A O 1
ATOM 1566 N N . ARG A 1 195 ? -5.750 -4.949 3.599 1.00 90.56 195 ARG A N 1
ATOM 1567 C CA . ARG A 1 195 ? -4.465 -5.299 4.183 1.00 90.56 195 ARG A CA 1
ATOM 1568 C C . ARG A 1 195 ? -4.096 -4.318 5.278 1.00 90.56 195 ARG A C 1
ATOM 1570 O O . ARG A 1 195 ? -4.127 -3.110 5.070 1.00 90.56 195 ARG A O 1
ATOM 1577 N N . PHE A 1 196 ? -3.706 -4.865 6.414 1.00 90.31 196 PHE A N 1
ATOM 1578 C CA . PHE A 1 196 ? -3.224 -4.137 7.570 1.00 90.31 196 PHE A CA 1
ATOM 1579 C C . PHE A 1 196 ? -1.811 -4.609 7.900 1.00 90.31 196 PHE A C 1
ATOM 1581 O O . PHE A 1 196 ? -1.561 -5.814 7.967 1.00 90.31 196 PHE A O 1
ATOM 1588 N N . GLU A 1 197 ? -0.894 -3.667 8.104 1.00 90.31 197 GLU A N 1
ATOM 1589 C CA . GLU A 1 197 ? 0.474 -3.951 8.527 1.00 90.31 197 GLU A CA 1
ATOM 1590 C C . GLU A 1 197 ? 0.862 -3.106 9.739 1.00 90.31 197 GLU A C 1
ATOM 1592 O O . GLU A 1 197 ? 0.776 -1.879 9.695 1.00 90.31 197 GLU A O 1
ATOM 1597 N N . LYS A 1 198 ? 1.335 -3.767 10.803 1.00 90.38 198 LYS A N 1
ATOM 1598 C CA . LYS A 1 198 ? 1.864 -3.138 12.023 1.00 90.38 198 LYS A CA 1
ATOM 1599 C C . LYS A 1 198 ? 0.856 -2.214 12.726 1.00 90.38 198 LYS A C 1
ATOM 1601 O O . LYS A 1 198 ? 1.173 -1.104 13.154 1.00 90.38 198 LYS A O 1
ATOM 1606 N N . VAL A 1 199 ? -0.378 -2.684 12.871 1.00 90.88 199 VAL A N 1
ATOM 1607 C CA . VAL A 1 199 ? -1.482 -1.930 13.493 1.00 90.88 199 VAL A CA 1
ATOM 1608 C C . VAL A 1 199 ? -2.163 -2.729 14.602 1.00 90.88 199 VAL A C 1
ATOM 1610 O O . VAL A 1 199 ? -2.151 -3.958 14.567 1.00 90.88 199 VAL A O 1
ATOM 1613 N N . SER A 1 200 ? -2.779 -2.036 15.559 1.00 90.50 200 SER A N 1
ATOM 1614 C CA . SER A 1 200 ? -3.732 -2.614 16.512 1.00 90.50 200 SER A CA 1
ATOM 1615 C C . SER A 1 200 ? -5.157 -2.289 16.077 1.00 90.50 200 SER A C 1
ATOM 1617 O O . SER A 1 200 ? -5.452 -1.124 15.803 1.00 90.50 200 SER A O 1
ATOM 1619 N N . ILE A 1 201 ? -6.030 -3.292 16.021 1.00 86.38 201 ILE A N 1
ATOM 1620 C CA . ILE A 1 201 ? -7.461 -3.154 15.697 1.00 86.38 201 ILE A CA 1
ATOM 1621 C C . ILE A 1 201 ? -8.304 -3.818 16.787 1.00 86.38 201 ILE A C 1
ATOM 1623 O O . ILE A 1 201 ? -7.829 -4.747 17.436 1.00 86.38 201 ILE A O 1
ATOM 1627 N N . THR A 1 202 ? -9.552 -3.390 16.990 1.00 78.88 202 THR A N 1
ATOM 1628 C CA . THR A 1 202 ? -10.445 -4.066 17.947 1.00 78.88 202 THR A CA 1
ATOM 1629 C C . THR A 1 202 ? -11.345 -5.077 17.241 1.00 78.88 202 THR A C 1
ATOM 1631 O O . THR A 1 202 ? -11.771 -4.853 16.111 1.00 78.88 202 THR A O 1
ATOM 1634 N N . LEU A 1 203 ? -11.655 -6.203 17.891 1.00 63.81 203 LEU A N 1
ATOM 1635 C CA . LEU A 1 203 ? -12.516 -7.255 17.337 1.00 63.81 203 LEU A CA 1
ATOM 1636 C C . LEU A 1 203 ? -13.890 -6.716 16.933 1.00 63.81 203 LEU A C 1
ATOM 1638 O O . LEU A 1 203 ? -14.370 -7.083 15.873 1.00 63.81 203 LEU A O 1
ATOM 1642 N N . TYR A 1 204 ? -14.471 -5.772 17.682 1.00 64.06 204 TYR A N 1
ATOM 1643 C CA . TYR A 1 204 ? -15.759 -5.138 17.351 1.00 64.06 204 TYR A CA 1
ATOM 1644 C C . TYR A 1 204 ? -15.774 -4.382 16.013 1.00 64.06 204 TYR A C 1
ATOM 1646 O O . TYR A 1 204 ? -16.848 -4.122 15.460 1.00 64.06 204 TYR A O 1
ATOM 1654 N N . ASP A 1 205 ? -14.603 -4.021 15.487 1.00 63.19 205 ASP A N 1
ATOM 1655 C CA . ASP A 1 205 ? -14.480 -3.374 14.186 1.00 63.19 205 ASP A CA 1
ATOM 1656 C C . ASP A 1 205 ? -14.681 -4.360 13.024 1.00 63.19 205 ASP A C 1
ATOM 1658 O O . ASP A 1 205 ? -15.060 -3.936 11.934 1.00 63.19 205 ASP A O 1
ATOM 1662 N N . ILE A 1 206 ? -14.461 -5.664 13.242 1.00 57.31 206 ILE A N 1
ATOM 1663 C CA . ILE A 1 206 ? -14.390 -6.687 12.185 1.00 57.31 206 ILE A CA 1
ATOM 1664 C C . ILE A 1 206 ? -15.780 -7.229 11.778 1.00 57.31 206 ILE A C 1
ATOM 1666 O O . ILE A 1 206 ? -16.066 -7.223 10.582 1.00 57.31 206 ILE A O 1
ATOM 1670 N N . PRO A 1 207 ? -16.704 -7.617 12.686 1.00 54.47 207 PRO A N 1
ATOM 1671 C CA . PRO A 1 207 ? -18.036 -8.125 12.320 1.00 54.47 207 PRO A CA 1
ATOM 1672 C C . PRO A 1 207 ? -18.924 -7.111 11.584 1.00 54.47 207 PRO A C 1
ATOM 1674 O O . PRO A 1 207 ? -19.855 -7.482 10.866 1.00 54.47 207 PRO A O 1
ATOM 1677 N N . LYS A 1 208 ? -18.640 -5.810 11.735 1.00 51.81 208 LYS A N 1
ATOM 1678 C CA . LYS A 1 208 ? -19.334 -4.739 11.002 1.00 51.81 208 LYS A CA 1
ATOM 1679 C C . LYS A 1 208 ? -18.919 -4.668 9.537 1.00 51.81 208 LYS A C 1
ATOM 1681 O O . LYS A 1 208 ? -19.643 -4.075 8.742 1.00 51.81 208 LYS A O 1
ATOM 1686 N N . ILE A 1 209 ? -17.801 -5.289 9.166 1.00 55.66 209 ILE A N 1
ATOM 1687 C CA . ILE A 1 209 ? -17.311 -5.425 7.795 1.00 55.66 209 ILE A CA 1
ATOM 1688 C C . ILE A 1 209 ? -18.129 -6.535 7.108 1.00 55.66 209 ILE A C 1
ATOM 1690 O O . ILE A 1 209 ? -17.621 -7.588 6.741 1.00 55.66 209 ILE A O 1
ATOM 1694 N N . HIS A 1 210 ? -19.434 -6.303 6.927 1.00 55.00 210 HIS A N 1
ATOM 1695 C CA . HIS A 1 210 ? -20.343 -7.131 6.121 1.00 55.00 210 HIS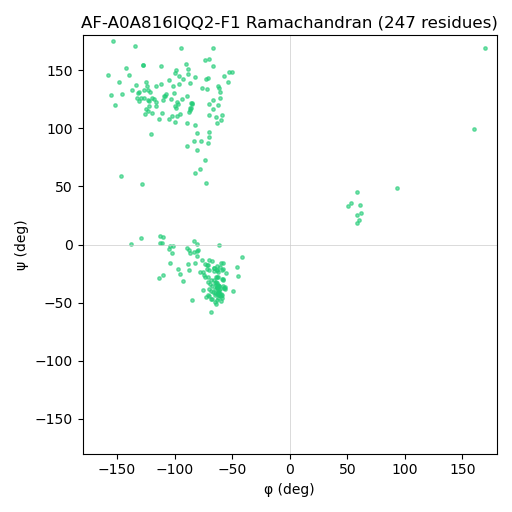 A CA 1
ATOM 1696 C C . HIS A 1 210 ? -20.054 -6.941 4.619 1.00 55.00 210 HIS A C 1
ATOM 1698 O O . HIS A 1 210 ? -20.909 -6.590 3.806 1.00 55.00 210 HIS A O 1
ATOM 1704 N N . LEU A 1 211 ? -18.797 -7.126 4.230 1.00 65.38 211 LEU A N 1
ATOM 1705 C CA . LEU A 1 211 ? -18.355 -6.945 2.861 1.00 65.38 211 LEU A CA 1
ATOM 1706 C C . LEU A 1 211 ? -18.646 -8.211 2.071 1.00 65.38 211 LEU A C 1
ATOM 1708 O O . LEU A 1 211 ? -17.796 -9.085 1.924 1.00 65.38 211 LEU A O 1
ATOM 1712 N N . LYS A 1 212 ? -19.851 -8.264 1.502 1.00 68.94 212 LYS A N 1
ATOM 1713 C CA . LYS A 1 212 ? -20.321 -9.323 0.593 1.00 68.94 212 LYS A CA 1
ATOM 1714 C C . LYS A 1 212 ? -19.299 -9.721 -0.487 1.00 68.94 212 LYS A C 1
ATOM 1716 O O . LYS A 1 212 ? -19.339 -10.843 -0.981 1.00 68.94 212 LYS A O 1
ATOM 1721 N N . TYR A 1 213 ? -18.405 -8.808 -0.868 1.00 79.25 213 TYR A N 1
ATOM 1722 C CA . TYR A 1 213 ? -17.426 -9.002 -1.936 1.00 79.25 213 TYR A CA 1
ATOM 1723 C C . TYR A 1 213 ? -15.969 -9.057 -1.459 1.00 79.25 213 TYR A C 1
ATOM 1725 O O . TYR A 1 213 ? -15.072 -9.097 -2.307 1.00 79.25 213 TYR A O 1
ATOM 1733 N N . LEU A 1 214 ? -15.711 -9.080 -0.144 1.00 84.62 214 LEU A N 1
ATOM 1734 C CA . LEU A 1 214 ? -14.354 -9.206 0.380 1.00 84.62 214 LEU A CA 1
ATOM 1735 C C . LEU A 1 214 ? -13.796 -10.588 0.031 1.00 84.62 214 LEU A C 1
ATOM 1737 O O . LEU A 1 214 ? -14.300 -11.619 0.459 1.00 84.62 214 LEU A O 1
ATOM 1741 N N . LYS A 1 215 ? -12.733 -10.596 -0.768 1.00 84.94 215 LYS A N 1
ATOM 1742 C CA . LYS A 1 215 ? -12.012 -11.799 -1.192 1.00 84.94 215 LYS A CA 1
ATOM 1743 C C . LYS A 1 215 ? -10.809 -12.099 -0.310 1.00 84.94 215 LYS A C 1
ATOM 1745 O O . LYS A 1 215 ? -10.331 -13.231 -0.309 1.00 84.94 215 LYS A O 1
ATOM 1750 N N . LYS A 1 216 ? -10.242 -11.080 0.347 1.00 85.25 216 LYS A N 1
ATOM 1751 C CA . LYS A 1 216 ? -9.044 -11.239 1.176 1.00 85.25 216 LYS A CA 1
ATOM 1752 C C . LYS A 1 216 ? -8.938 -10.173 2.264 1.00 85.25 216 LYS A C 1
ATOM 1754 O O . LYS A 1 216 ? -8.920 -8.982 1.961 1.00 85.25 216 LYS A O 1
ATOM 1759 N N . LEU A 1 217 ? -8.743 -10.623 3.499 1.00 85.31 217 LEU A N 1
ATOM 1760 C CA . LEU A 1 217 ? -8.218 -9.832 4.609 1.00 85.31 217 LEU A CA 1
ATOM 1761 C C . LEU A 1 217 ? -6.792 -10.315 4.911 1.00 85.31 217 LEU A C 1
ATOM 1763 O O . LEU A 1 217 ? -6.560 -11.515 5.040 1.00 85.31 217 LEU A O 1
ATOM 1767 N N . SER A 1 218 ? -5.823 -9.403 4.967 1.00 83.88 218 SER A N 1
ATOM 1768 C CA . SER A 1 218 ? -4.424 -9.716 5.294 1.00 83.88 218 SER A CA 1
ATOM 1769 C C . SER A 1 218 ? -3.981 -8.915 6.508 1.00 83.88 218 SER A C 1
ATOM 1771 O O . SER A 1 218 ? -4.038 -7.689 6.480 1.00 83.88 218 SER A O 1
ATOM 1773 N N . LEU A 1 219 ? -3.518 -9.605 7.548 1.00 84.69 219 LEU A N 1
ATOM 1774 C CA . LEU A 1 219 ? -2.995 -9.001 8.771 1.00 84.69 219 LEU A CA 1
ATOM 1775 C C . LEU A 1 219 ? -1.513 -9.357 8.896 1.00 84.69 219 LEU A C 1
ATOM 1777 O O . LEU A 1 219 ? -1.167 -10.537 8.967 1.00 84.69 219 LEU A O 1
ATOM 1781 N N . TRP A 1 220 ? -0.639 -8.356 8.915 1.00 82.81 220 TRP A N 1
ATOM 1782 C CA . TRP A 1 220 ? 0.803 -8.544 9.046 1.00 82.81 220 TRP A CA 1
ATOM 1783 C C . TRP A 1 220 ? 1.339 -7.788 10.257 1.00 82.81 220 TRP A C 1
ATOM 1785 O O . TRP A 1 220 ? 1.236 -6.567 10.322 1.00 82.81 220 TRP A O 1
ATOM 1795 N N . LEU A 1 221 ? 1.926 -8.504 11.221 1.00 84.94 221 LEU A N 1
ATOM 1796 C CA . LEU A 1 221 ? 2.388 -7.917 12.489 1.00 84.94 221 LEU A CA 1
ATOM 1797 C C . LEU A 1 221 ? 1.299 -7.072 13.180 1.00 84.94 221 LEU A C 1
ATOM 1799 O O . LEU A 1 221 ? 1.597 -6.054 13.795 1.00 84.94 221 LEU A O 1
ATOM 1803 N N . CYS A 1 222 ? 0.033 -7.467 13.038 1.00 85.62 222 CYS A N 1
ATOM 1804 C CA . CYS A 1 222 ? -1.086 -6.779 13.666 1.00 85.62 222 CYS A CA 1
ATOM 1805 C C . CYS A 1 222 ? -1.360 -7.332 15.062 1.00 85.62 222 CYS A C 1
ATOM 1807 O O . CYS A 1 222 ? -1.173 -8.523 15.319 1.00 85.62 222 CYS A O 1
ATOM 1809 N N . HIS A 1 223 ? -1.881 -6.471 15.927 1.00 87.06 223 HIS A N 1
ATOM 1810 C CA . HIS A 1 223 ? -2.534 -6.870 17.162 1.00 87.06 223 HIS A CA 1
ATOM 1811 C C . HIS A 1 223 ? -4.049 -6.731 17.004 1.00 87.06 223 HIS A C 1
ATOM 1813 O O . HIS A 1 223 ? -4.528 -5.817 16.334 1.00 87.06 223 HIS A O 1
ATOM 1819 N N . VAL A 1 224 ? -4.798 -7.670 17.576 1.00 81.94 224 VAL A N 1
ATOM 1820 C CA . VAL A 1 224 ? -6.259 -7.654 17.547 1.00 81.94 224 VAL A CA 1
ATOM 1821 C C . VAL A 1 224 ? -6.755 -7.752 18.986 1.00 81.94 224 VAL A C 1
ATOM 1823 O O . VAL A 1 224 ? -6.581 -8.785 19.629 1.00 81.94 224 VAL A O 1
ATOM 1826 N N . ASP A 1 225 ? -7.357 -6.675 19.476 1.00 74.19 225 ASP A N 1
ATOM 1827 C CA . ASP A 1 225 ? -7.881 -6.553 20.835 1.00 74.19 225 ASP A CA 1
ATOM 1828 C C . ASP A 1 225 ? -9.314 -7.126 20.922 1.00 74.19 225 ASP A C 1
ATOM 1830 O O . ASP A 1 225 ? -10.213 -6.624 20.245 1.00 74.19 225 ASP A O 1
ATOM 1834 N N . GLY A 1 226 ? -9.575 -8.132 21.772 1.00 64.81 226 GLY A N 1
ATOM 1835 C CA . GLY A 1 226 ? -10.941 -8.573 22.121 1.00 64.81 226 GLY A CA 1
ATOM 1836 C C . GLY A 1 226 ? -11.039 -9.889 22.911 1.00 64.81 226 GLY A C 1
ATOM 1837 O O . GLY A 1 226 ? -10.045 -10.583 23.118 1.00 64.81 226 GLY A O 1
ATOM 1838 N N . VAL A 1 227 ? -12.241 -10.186 23.423 1.00 47.41 227 VAL A N 1
ATOM 1839 C CA . VAL A 1 227 ? -12.511 -11.289 24.368 1.00 47.41 227 VAL A CA 1
ATOM 1840 C C . VAL A 1 227 ? -12.533 -12.641 23.624 1.00 47.41 227 VAL A C 1
ATOM 1842 O O . VAL A 1 227 ? -13.169 -12.737 22.578 1.00 47.41 227 VAL A O 1
ATOM 1845 N N . PRO A 1 228 ? -11.877 -13.698 24.145 1.00 46.44 228 PRO A N 1
ATOM 1846 C CA . PRO A 1 228 ? -11.629 -14.957 23.426 1.00 46.44 228 PRO A CA 1
ATOM 1847 C C . PRO A 1 228 ? -12.856 -15.744 22.930 1.00 46.44 228 PRO A C 1
ATOM 1849 O O . PRO A 1 228 ? -12.687 -16.603 22.071 1.00 46.44 228 PRO A O 1
ATOM 1852 N N . ASN A 1 229 ? -14.070 -15.463 23.410 1.00 44.09 229 ASN A N 1
ATOM 1853 C CA . ASN A 1 229 ? -15.246 -16.295 23.124 1.00 44.09 229 ASN A CA 1
ATOM 1854 C C . ASN A 1 229 ? -15.896 -16.037 21.748 1.00 44.09 229 ASN A C 1
ATOM 1856 O O . ASN A 1 229 ? -16.747 -16.814 21.340 1.00 44.09 229 ASN A O 1
ATOM 1860 N N . GLU A 1 230 ? -15.502 -14.979 21.031 1.00 44.72 230 GLU A N 1
ATOM 1861 C CA . GLU A 1 230 ? -16.036 -14.636 19.695 1.00 44.72 230 GLU A CA 1
ATOM 1862 C C . GLU A 1 230 ? -15.066 -14.996 18.549 1.00 44.72 230 GLU A C 1
ATOM 1864 O O . GLU A 1 230 ? -15.364 -14.779 17.374 1.00 44.72 230 GLU A O 1
ATOM 1869 N N . LEU A 1 231 ? -13.882 -15.539 18.868 1.00 44.78 231 LEU A N 1
ATOM 1870 C CA . LEU A 1 231 ? -12.887 -15.916 17.857 1.00 44.78 231 LEU A CA 1
ATOM 1871 C C . LEU A 1 231 ? -13.260 -17.191 17.088 1.00 44.78 231 LEU A C 1
ATOM 1873 O O . LEU A 1 231 ? -12.835 -17.320 15.942 1.00 44.78 231 LEU A O 1
ATOM 1877 N N . GLU A 1 232 ? -14.045 -18.101 17.675 1.00 41.69 232 GLU A N 1
ATOM 1878 C CA . GLU A 1 232 ? -14.454 -19.355 17.017 1.00 41.69 232 GLU A CA 1
ATOM 1879 C C . GLU A 1 232 ? -15.352 -19.097 15.791 1.00 41.69 232 GLU A C 1
ATOM 1881 O O . GLU A 1 232 ? -15.198 -19.761 14.767 1.00 41.69 232 GLU A O 1
ATOM 1886 N N . ASP A 1 233 ? -16.188 -18.053 15.818 1.00 39.03 233 ASP A N 1
ATOM 1887 C CA . ASP A 1 233 ? -17.018 -17.662 14.667 1.00 39.03 233 ASP A CA 1
ATOM 1888 C C . ASP A 1 233 ? -16.221 -16.903 13.583 1.00 39.03 233 ASP A C 1
ATOM 1890 O O . ASP A 1 233 ? -16.578 -16.909 12.401 1.00 39.03 233 ASP A O 1
ATOM 1894 N N . LEU A 1 234 ? -15.099 -16.276 13.955 1.00 39.84 234 LEU A N 1
ATOM 1895 C CA . LEU A 1 234 ? -14.190 -15.562 13.045 1.00 39.84 234 LEU A CA 1
ATOM 1896 C C . LEU A 1 234 ? -13.118 -16.465 12.417 1.00 39.84 234 LEU A C 1
ATOM 1898 O O . LEU A 1 234 ? -12.610 -16.142 11.338 1.00 39.84 234 LEU A O 1
ATOM 1902 N N . GLU A 1 235 ? -12.804 -17.611 13.033 1.00 40.38 235 GLU A N 1
ATOM 1903 C CA . GLU A 1 235 ? -11.937 -18.647 12.447 1.00 40.38 235 GLU A CA 1
ATOM 1904 C C . GLU A 1 235 ? -12.495 -19.177 11.111 1.00 40.38 235 GLU A C 1
ATOM 1906 O O . GLU A 1 235 ? -11.729 -19.621 10.253 1.00 40.38 235 GLU A O 1
ATOM 1911 N N . VAL A 1 236 ? -13.801 -19.024 10.867 1.00 36.22 236 VAL A N 1
ATOM 1912 C CA . VAL A 1 236 ? -14.481 -19.475 9.642 1.00 36.22 236 VAL A CA 1
ATOM 1913 C C . VAL A 1 236 ? -14.344 -18.482 8.467 1.00 36.22 236 VAL A C 1
ATOM 1915 O O . VAL A 1 236 ? -14.535 -18.870 7.315 1.00 36.22 236 VAL A O 1
ATOM 1918 N N . MET A 1 237 ? -13.948 -17.218 8.690 1.00 40.38 237 MET A N 1
ATOM 1919 C CA . MET A 1 237 ? -14.049 -16.142 7.678 1.00 40.38 237 MET A CA 1
ATOM 1920 C C . MET A 1 237 ? -12.740 -15.357 7.423 1.00 40.38 237 MET A C 1
ATOM 1922 O O . MET A 1 237 ? -12.769 -14.139 7.362 1.00 40.38 237 MET A O 1
ATOM 1926 N N . PHE A 1 238 ? -11.608 -16.021 7.143 1.00 36.44 238 PHE A N 1
ATOM 1927 C CA . PHE A 1 238 ? -10.337 -15.422 6.635 1.00 36.44 238 PHE A CA 1
ATOM 1928 C C . PHE A 1 238 ? -9.251 -15.009 7.646 1.00 36.44 238 PHE A C 1
ATOM 1930 O O . PHE A 1 238 ? -8.628 -13.953 7.503 1.00 36.44 238 PHE A O 1
ATOM 1937 N N . LEU A 1 239 ? -8.884 -15.875 8.590 1.00 38.19 239 LEU A N 1
ATOM 1938 C CA . LEU A 1 239 ? -7.728 -15.616 9.453 1.00 38.19 239 LEU A CA 1
ATO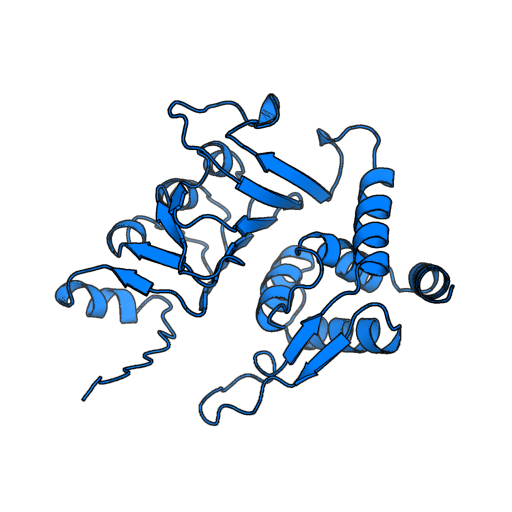M 1939 C C . LEU A 1 239 ? -6.652 -16.706 9.340 1.00 38.19 239 LEU A C 1
ATOM 1941 O O . LEU A 1 239 ? -6.635 -17.673 10.091 1.00 38.19 239 LEU A O 1
ATOM 1945 N N . LYS A 1 240 ? -5.641 -16.481 8.483 1.00 34.69 240 LYS A N 1
ATOM 1946 C CA . LYS A 1 240 ? -4.273 -16.931 8.808 1.00 34.69 240 LYS A CA 1
ATOM 1947 C C . LYS A 1 240 ? -3.734 -15.981 9.887 1.00 34.69 240 LYS A C 1
ATOM 1949 O O . LYS A 1 240 ? -2.935 -15.092 9.607 1.00 34.69 240 LYS A O 1
ATOM 1954 N N . LEU A 1 241 ? -4.249 -16.116 11.112 1.00 37.97 241 LEU A N 1
ATOM 1955 C CA . LEU A 1 241 ? -3.704 -15.458 12.299 1.00 37.97 241 LEU A CA 1
ATOM 1956 C C . LEU A 1 241 ? -2.292 -16.004 12.531 1.00 37.97 241 LEU A C 1
ATOM 1958 O O . LEU A 1 241 ? -2.116 -17.154 12.931 1.00 37.97 241 LEU A O 1
ATOM 1962 N N . TYR A 1 242 ? -1.270 -15.183 12.300 1.00 36.38 242 TYR A N 1
ATOM 1963 C CA . TYR A 1 242 ? 0.088 -15.487 12.743 1.00 36.38 242 TYR A CA 1
ATOM 1964 C C . TYR A 1 242 ? 0.141 -15.363 14.274 1.00 36.38 242 TYR A C 1
ATOM 1966 O O . TYR A 1 242 ? 0.450 -14.307 14.823 1.00 36.38 242 TYR A O 1
ATOM 1974 N N . ARG A 1 243 ? -0.185 -16.447 14.986 1.00 30.25 243 ARG A N 1
ATOM 1975 C CA . ARG A 1 243 ? 0.040 -16.566 16.434 1.00 30.25 243 ARG A CA 1
ATOM 1976 C C . ARG A 1 243 ? 1.546 -16.674 16.700 1.00 30.25 243 ARG A C 1
ATOM 1978 O O . ARG A 1 243 ? 2.094 -17.770 16.734 1.00 30.25 243 ARG A O 1
ATOM 1985 N N . VAL A 1 244 ? 2.224 -15.551 16.937 1.00 26.98 244 VAL A N 1
ATOM 1986 C CA . VAL A 1 244 ? 3.522 -15.559 17.633 1.00 26.98 244 VAL A CA 1
ATOM 1987 C C . VAL A 1 244 ? 3.242 -15.442 19.130 1.00 26.98 244 VAL A C 1
ATOM 1989 O O . VAL A 1 244 ? 3.257 -14.355 19.700 1.00 26.98 244 VAL A O 1
ATOM 1992 N N . TYR A 1 245 ? 2.970 -16.573 19.788 1.00 25.39 245 TYR A N 1
ATOM 1993 C CA . TYR A 1 245 ? 3.043 -16.634 21.248 1.00 25.39 245 TYR A CA 1
ATOM 1994 C C . TYR A 1 245 ? 4.515 -16.534 21.660 1.00 25.39 245 TYR A C 1
ATOM 1996 O O . TYR A 1 245 ? 5.230 -17.535 21.705 1.00 25.39 245 TYR A O 1
ATOM 2004 N N . ARG A 1 246 ? 4.980 -15.334 22.013 1.00 24.00 246 ARG A N 1
ATOM 2005 C CA . ARG A 1 246 ? 6.100 -15.221 22.951 1.00 24.00 246 ARG A CA 1
ATOM 2006 C C . ARG A 1 246 ? 5.516 -15.382 24.351 1.00 24.00 246 ARG A C 1
ATOM 2008 O O . ARG A 1 246 ? 5.021 -14.425 24.933 1.00 24.00 246 ARG A O 1
ATOM 2015 N N . LYS A 1 247 ? 5.563 -16.603 24.891 1.00 23.41 247 LYS A N 1
ATOM 2016 C CA . LYS A 1 247 ? 5.531 -16.774 26.347 1.00 23.41 247 LYS A CA 1
ATOM 2017 C C . LYS A 1 247 ? 6.790 -16.097 26.890 1.00 23.41 247 LYS A C 1
ATOM 2019 O O . LYS A 1 247 ? 7.887 -16.626 26.722 1.00 23.41 247 LYS A O 1
ATOM 2024 N N . SER A 1 248 ? 6.642 -14.918 27.481 1.00 28.55 248 SER A N 1
ATOM 2025 C CA . SER A 1 248 ? 7.621 -14.413 28.438 1.00 28.55 248 SER A CA 1
ATOM 2026 C C . SER A 1 248 ? 7.639 -15.386 29.617 1.00 28.55 248 SER A C 1
ATOM 2028 O O . SER A 1 248 ? 6.591 -15.662 30.203 1.00 28.55 248 SER A O 1
ATOM 2030 N N . LYS A 1 249 ? 8.810 -15.975 29.864 1.00 30.08 249 LYS A N 1
ATOM 2031 C CA . LYS A 1 249 ? 9.119 -16.677 31.111 1.00 30.08 249 LYS A CA 1
ATOM 2032 C C . LYS A 1 249 ? 9.190 -15.679 32.258 1.00 30.08 249 LYS A C 1
ATOM 2034 O O . LYS A 1 249 ? 9.609 -14.533 31.979 1.00 30.08 249 LYS A O 1
#

Foldseek 3Di:
DQLVVLLVPDDPLLNVLLLCVLQDDAFDWAQQVVSLVVCCVVVVDDSVVSVVSLVVCVVSVQKHWDADDDDPPDPDPRSGTIIHGHPVSSVVSVVVQCVVDVDQVPGQKDWDFQAQNPDDPVLDPDPDGDGAGWIWMDGLAEIAIEGADQEDEPRLSLLVSQNHAYYAYEYPHPAAYEYHNLLSQLSHQRHAEYEYARHEYEPVSPVSNPHPRHNAYYYHNYHYDDDPPCVVVVVVPHDPPPPPDPPDD

Secondary structure (DSSP, 8-state):
-HHHHHHHTS-HHHHHHHHHGGGSPTT-EEEHHHHHHHHHHHS---HHHHHHHHHHHHHTTSSEEEEPP--TT---TTTTEEEE--HHHHHHHHHHHHHT-SSGGG-SEEEEEEETT---GGG---S-----EEEEEEETTEEEEEE-SSEEEPPGGGGG-TT--EEEEEE-SSSPEEEE-THHHHT-TT--EEEEESEEEEGGGSTT---TT--EEEEES-EEE--GGGHHHHTTSS-----------

Nearest PDB structures (foldseek):
  8yn0-assembly2_D  TM=8.467E-01  e=7.841E-26  Arabidopsis thaliana
  8yn1-assembly1_C  TM=8.609E-01  e=1.271E-21  Arabidopsis thaliana
  8zf0-assembly1_A  TM=7.853E-01  e=4.526E-13  Oryza sativa Japonica Group
  8zwa-assembly1_A  TM=7.616E-01  e=1.755E-11  Arabidopsis thaliana
  7z1l-assembly1_O  TM=4.882E-01  e=1.488E-01  Saccharomyces cerevisiae W303